Protein AF-A0A3D1RPG3-F1 (afdb_monomer_lite)

Secondary structure (DSSP, 8-state):
-GGGS---GGG--HHHHHHHHTT---HHHHHSS---HHHHHHHHHHHHHHHHT---------HHHHHHHHHHHHHHTSHHHHHS-------EEEEEEEEEETTEEEEEEEEEETTTTEEEEEEEEES---BSTTHHHHHHHHTTTEE-SHHHHHHHHHHHHHHS--B-TT--HHHHHHHHHHHHH------

Radius of gyration: 22.01 Å; chains: 1; bounding box: 51×42×56 Å

pLDDT: mean 81.43, std 13.9, range [29.78, 96.94]

Structure (mmCIF, N/CA/C/O backbone):
data_AF-A0A3D1RPG3-F1
#
_entry.id   AF-A0A3D1RPG3-F1
#
loop_
_atom_site.group_PDB
_atom_site.id
_atom_site.type_symbol
_atom_site.label_atom_id
_atom_site.label_alt_id
_atom_site.label_comp_id
_atom_site.label_asym_id
_atom_site.label_entity_id
_atom_site.label_seq_id
_atom_site.pdbx_PDB_ins_code
_atom_site.Cartn_x
_atom_site.Cartn_y
_atom_site.Cartn_z
_atom_site.occupancy
_atom_site.B_iso_or_equiv
_atom_site.auth_seq_id
_atom_site.auth_comp_id
_atom_site.auth_asym_id
_atom_site.auth_atom_id
_atom_site.pdbx_PDB_model_num
ATOM 1 N N . MET A 1 1 ? 13.730 -14.376 2.147 1.00 67.94 1 MET A N 1
ATOM 2 C CA . MET A 1 1 ? 13.238 -12.992 2.344 1.00 67.94 1 MET A CA 1
ATOM 3 C C . MET A 1 1 ? 13.381 -12.538 3.796 1.00 67.94 1 MET A C 1
ATOM 5 O O . MET A 1 1 ? 14.257 -11.732 4.054 1.00 67.94 1 MET A O 1
ATOM 9 N N . ILE A 1 2 ? 12.601 -13.075 4.749 1.00 65.88 2 ILE A N 1
ATOM 10 C CA . ILE A 1 2 ? 12.572 -12.603 6.156 1.00 65.88 2 ILE A CA 1
ATOM 11 C C . ILE A 1 2 ? 13.954 -12.637 6.835 1.00 65.88 2 ILE A C 1
ATOM 13 O O . ILE A 1 2 ? 14.325 -11.671 7.485 1.00 65.88 2 ILE A O 1
ATOM 17 N N . ALA A 1 3 ? 14.746 -13.695 6.625 1.00 66.88 3 ALA A N 1
ATOM 18 C CA . ALA A 1 3 ? 16.089 -13.825 7.207 1.00 66.88 3 ALA A CA 1
ATOM 19 C C . ALA A 1 3 ? 17.102 -12.768 6.718 1.00 66.88 3 ALA A C 1
ATOM 21 O O . ALA A 1 3 ? 18.106 -12.524 7.377 1.00 66.88 3 ALA A O 1
ATOM 22 N N . SER A 1 4 ? 16.846 -12.145 5.565 1.00 67.88 4 SER A N 1
ATOM 23 C CA . SER A 1 4 ? 17.711 -11.119 4.971 1.00 67.88 4 SER A CA 1
ATOM 24 C C . SER A 1 4 ? 17.292 -9.700 5.371 1.00 67.88 4 SER A C 1
ATOM 26 O O . SER A 1 4 ? 18.019 -8.747 5.107 1.00 67.88 4 SER A O 1
ATOM 28 N N . LEU A 1 5 ? 16.122 -9.543 5.999 1.00 70.81 5 LEU A N 1
ATOM 29 C CA . LEU A 1 5 ? 15.623 -8.264 6.492 1.00 70.81 5 LEU A CA 1
ATOM 30 C C . LEU A 1 5 ? 16.063 -8.089 7.949 1.00 70.81 5 LEU A C 1
ATOM 32 O O . LEU A 1 5 ? 15.820 -8.960 8.784 1.00 70.81 5 LEU A O 1
ATOM 36 N N . LYS A 1 6 ? 16.670 -6.944 8.281 1.00 60.62 6 LYS A N 1
ATOM 37 C CA . LYS A 1 6 ? 16.967 -6.562 9.672 1.00 60.62 6 LYS A CA 1
ATOM 38 C C . LYS A 1 6 ? 15.668 -6.214 10.403 1.00 60.62 6 LYS A C 1
ATOM 40 O O . LYS A 1 6 ? 15.340 -5.047 10.594 1.00 60.62 6 LYS A O 1
ATOM 45 N N . LEU A 1 7 ? 14.902 -7.229 10.783 1.00 61.44 7 LEU A N 1
ATOM 46 C CA . LEU A 1 7 ? 13.722 -7.051 11.617 1.00 61.44 7 LEU A CA 1
ATOM 47 C C . LEU A 1 7 ? 14.162 -6.928 13.084 1.00 61.44 7 LEU A C 1
ATOM 49 O O . LEU A 1 7 ? 14.988 -7.724 13.537 1.00 61.44 7 LEU A O 1
ATOM 53 N N . PRO A 1 8 ? 13.652 -5.947 13.847 1.00 55.53 8 PRO A N 1
ATOM 54 C CA . PRO A 1 8 ? 14.003 -5.789 15.252 1.00 55.53 8 PRO A CA 1
ATOM 55 C C . PRO A 1 8 ? 13.510 -6.997 16.062 1.00 55.53 8 PRO A C 1
ATOM 57 O O . PRO A 1 8 ? 12.335 -7.118 16.399 1.00 55.53 8 PRO A O 1
ATOM 60 N N . ILE A 1 9 ? 14.451 -7.884 16.391 1.00 55.28 9 ILE A N 1
ATOM 61 C CA . ILE A 1 9 ? 14.225 -9.190 17.031 1.00 55.28 9 ILE A CA 1
ATOM 62 C C . ILE A 1 9 ? 13.546 -9.041 18.405 1.00 55.28 9 ILE A C 1
ATOM 64 O O . ILE A 1 9 ? 12.737 -9.876 18.787 1.00 55.28 9 ILE A O 1
ATOM 68 N N . LYS A 1 10 ? 13.771 -7.919 19.108 1.00 53.47 10 LYS A N 1
ATOM 69 C CA . LYS A 1 10 ? 13.163 -7.627 20.421 1.00 53.47 10 LYS A CA 1
ATOM 70 C C . LYS A 1 10 ? 11.631 -7.477 20.417 1.00 53.47 10 LYS A C 1
ATOM 72 O O . LYS A 1 10 ? 11.052 -7.485 21.494 1.00 53.47 10 LYS A O 1
ATOM 77 N N . LYS A 1 11 ? 10.976 -7.319 19.258 1.00 49.09 11 LYS A N 1
ATOM 78 C CA . LYS A 1 11 ? 9.503 -7.218 19.153 1.00 49.09 11 LYS A CA 1
ATOM 79 C C . LYS A 1 11 ? 8.841 -8.421 18.475 1.00 49.09 11 LYS A C 1
ATOM 81 O O . LYS A 1 11 ? 7.623 -8.439 18.352 1.00 49.09 11 LYS A O 1
ATOM 86 N N . LEU A 1 12 ? 9.610 -9.416 18.038 1.00 53.69 12 LEU A N 1
ATOM 87 C CA . LEU A 1 12 ? 9.083 -10.565 17.306 1.00 53.69 12 LEU A CA 1
ATOM 88 C C . LEU A 1 12 ? 8.664 -11.676 18.274 1.00 53.69 12 LEU A C 1
ATOM 90 O O . LEU A 1 12 ? 9.419 -12.606 18.528 1.00 53.69 12 LEU A O 1
ATOM 94 N N . GLU A 1 13 ? 7.443 -11.590 18.799 1.00 60.09 13 GLU A N 1
ATOM 95 C CA . GLU A 1 13 ? 6.775 -12.778 19.342 1.00 60.09 13 GLU A CA 1
ATOM 96 C C . GLU A 1 13 ? 6.300 -13.687 18.194 1.00 60.09 13 GLU A C 1
ATOM 98 O O . GLU A 1 13 ? 5.900 -13.199 17.133 1.00 60.09 13 GLU A O 1
ATOM 103 N N . ASP A 1 14 ? 6.268 -15.007 18.402 1.00 56.81 14 ASP A N 1
ATOM 104 C CA . ASP A 1 14 ? 5.856 -16.008 17.397 1.00 56.81 14 ASP A CA 1
ATOM 105 C C . ASP A 1 14 ? 4.497 -15.706 16.739 1.00 56.81 14 ASP A C 1
ATOM 107 O O . ASP A 1 14 ? 4.261 -16.024 15.567 1.00 56.81 14 ASP A O 1
ATOM 111 N N . LYS A 1 15 ? 3.599 -15.035 17.471 1.00 57.59 15 LYS A N 1
ATOM 112 C CA . LYS A 1 15 ? 2.302 -14.572 16.959 1.00 57.59 15 LYS A CA 1
ATOM 113 C C . LYS A 1 15 ? 2.448 -13.520 15.853 1.00 57.59 15 LYS A C 1
ATOM 115 O O . LYS A 1 15 ? 1.690 -13.553 14.886 1.00 57.59 15 LYS A O 1
ATOM 120 N N . GLN A 1 16 ? 3.432 -12.625 15.945 1.00 57.19 16 GLN A N 1
ATOM 121 C CA . GLN A 1 16 ? 3.674 -11.586 14.939 1.00 57.19 16 GLN A CA 1
ATOM 122 C C . GLN A 1 16 ? 4.291 -12.152 13.655 1.00 57.19 16 GLN A C 1
ATOM 124 O O . GLN A 1 16 ? 3.919 -11.724 12.564 1.00 57.19 16 GLN A O 1
ATOM 129 N N . ILE A 1 17 ? 5.161 -13.164 13.757 1.00 61.66 17 ILE A N 1
ATOM 130 C CA . ILE A 1 17 ? 5.717 -13.860 12.582 1.00 61.66 17 ILE A CA 1
ATOM 131 C C . ILE A 1 17 ? 4.613 -14.609 11.832 1.00 61.66 17 ILE A C 1
ATOM 133 O O . ILE A 1 17 ? 4.534 -14.517 10.605 1.00 61.66 17 ILE A O 1
ATOM 137 N N . LYS A 1 18 ? 3.727 -15.308 12.556 1.00 61.41 18 LYS A N 1
ATOM 138 C CA . LYS A 1 18 ? 2.540 -15.939 11.956 1.00 61.41 18 LYS A CA 1
ATOM 139 C C . LYS A 1 18 ? 1.631 -14.898 11.297 1.00 61.41 18 LYS A C 1
ATOM 141 O O . LYS A 1 18 ? 1.236 -15.076 10.153 1.00 61.41 18 LYS A O 1
ATOM 146 N N . SER A 1 19 ? 1.386 -13.768 11.965 1.00 59.91 19 SER A N 1
ATOM 147 C CA . SER A 1 19 ? 0.606 -12.656 11.409 1.00 59.91 19 SER A CA 1
ATOM 148 C C . SER A 1 19 ? 1.227 -12.060 10.133 1.00 59.91 19 SER A C 1
ATOM 150 O O . SER A 1 19 ? 0.497 -11.694 9.217 1.00 59.91 19 SER A O 1
ATOM 152 N N . PHE A 1 20 ? 2.557 -11.967 10.033 1.00 64.75 20 PHE A N 1
ATOM 153 C CA . PHE A 1 20 ? 3.236 -11.501 8.817 1.00 64.75 20 PHE A CA 1
ATOM 154 C C . PHE A 1 20 ? 3.112 -12.503 7.663 1.00 64.75 20 PHE A C 1
ATOM 156 O O . PHE A 1 20 ? 2.767 -12.108 6.552 1.00 64.75 20 PHE A O 1
ATOM 163 N N . LYS A 1 21 ? 3.337 -13.798 7.927 1.00 67.88 21 LYS A N 1
ATOM 164 C CA . LYS A 1 21 ? 3.183 -14.857 6.915 1.00 67.88 21 LYS A CA 1
ATOM 165 C C . LYS A 1 21 ? 1.755 -14.949 6.378 1.00 67.88 21 LYS A C 1
ATOM 167 O O . LYS A 1 21 ? 1.585 -15.188 5.198 1.00 67.88 21 LYS A O 1
ATOM 172 N N . ASN A 1 22 ? 0.744 -14.659 7.195 1.00 69.31 22 ASN A N 1
ATOM 173 C CA . ASN A 1 22 ? -0.649 -14.650 6.742 1.00 69.31 22 ASN A CA 1
ATOM 174 C C . ASN A 1 22 ? -0.986 -13.505 5.759 1.00 69.31 22 ASN A C 1
ATOM 176 O O . ASN A 1 22 ? -2.080 -13.496 5.207 1.00 69.31 22 ASN A O 1
ATOM 180 N N . ARG A 1 23 ? -0.098 -12.515 5.563 1.00 70.56 23 ARG A N 1
ATOM 181 C CA . ARG A 1 23 ? -0.335 -11.341 4.695 1.00 70.56 23 ARG A CA 1
ATOM 182 C C . ARG A 1 23 ? 0.375 -11.406 3.347 1.00 70.56 23 ARG A C 1
ATOM 184 O O . ARG A 1 23 ? 0.192 -10.513 2.524 1.00 70.56 23 ARG A O 1
ATOM 191 N N . VAL A 1 24 ? 1.213 -12.413 3.139 1.00 79.25 24 VAL A N 1
ATOM 192 C CA . VAL A 1 24 ? 1.935 -12.617 1.887 1.00 79.25 24 VAL A CA 1
ATOM 193 C C . VAL A 1 24 ? 1.663 -14.042 1.458 1.00 79.25 24 VAL A C 1
ATOM 195 O O . VAL A 1 24 ? 1.863 -14.961 2.242 1.00 79.25 24 VAL A O 1
ATOM 198 N N . ILE A 1 25 ? 1.214 -14.204 0.224 1.00 84.62 25 ILE A N 1
ATOM 199 C CA . ILE A 1 25 ? 1.065 -15.504 -0.417 1.00 84.62 25 ILE A CA 1
ATOM 200 C C . ILE A 1 25 ? 2.007 -15.543 -1.611 1.00 84.62 25 ILE A C 1
ATOM 202 O O . ILE A 1 25 ? 2.272 -14.500 -2.221 1.00 84.62 25 ILE A O 1
ATOM 206 N N . ASP A 1 26 ? 2.542 -16.714 -1.928 1.00 87.19 26 ASP A N 1
ATOM 207 C CA . ASP A 1 26 ? 3.370 -16.877 -3.115 1.00 87.19 26 ASP A CA 1
ATOM 208 C C . ASP A 1 26 ? 2.605 -17.536 -4.275 1.00 87.19 26 ASP A C 1
ATOM 210 O O . ASP A 1 26 ? 1.586 -18.206 -4.105 1.00 87.19 26 ASP A O 1
ATOM 214 N N . LEU A 1 27 ? 3.087 -17.306 -5.500 1.00 89.81 27 LEU A N 1
ATOM 215 C CA . LEU A 1 27 ? 2.482 -17.862 -6.715 1.00 89.81 27 LEU A CA 1
ATOM 216 C C . LEU A 1 27 ? 2.434 -19.395 -6.693 1.00 89.81 27 LEU A C 1
ATOM 218 O O . LEU A 1 27 ? 1.506 -19.978 -7.245 1.00 89.81 27 LEU A O 1
ATOM 222 N N . LYS A 1 28 ? 3.406 -20.048 -6.046 1.00 90.69 28 LYS A N 1
ATOM 223 C CA . LYS A 1 28 ? 3.483 -21.508 -5.979 1.00 90.69 28 LYS A CA 1
ATOM 224 C C . LYS A 1 28 ? 2.408 -22.083 -5.061 1.00 90.69 28 LYS A C 1
ATOM 226 O O . LYS A 1 28 ? 1.855 -23.130 -5.377 1.00 90.69 28 LYS A O 1
ATOM 231 N N . GLU A 1 29 ? 2.106 -21.415 -3.957 1.00 88.81 29 GLU A N 1
ATOM 232 C CA . GLU A 1 29 ? 1.032 -21.769 -3.031 1.00 88.81 29 GLU A CA 1
ATOM 233 C C . GLU A 1 29 ? -0.341 -21.634 -3.695 1.00 88.81 29 GLU A C 1
ATOM 235 O O . GLU A 1 29 ? -1.179 -22.517 -3.537 1.00 88.81 29 GLU A O 1
ATOM 240 N N . VAL A 1 30 ? -0.560 -20.569 -4.476 1.00 92.19 30 VAL A N 1
ATOM 241 C CA . VAL A 1 30 ? -1.842 -20.334 -5.165 1.00 92.19 30 VAL A CA 1
ATOM 242 C C . VAL A 1 30 ? -2.044 -21.286 -6.343 1.00 92.19 30 VAL A C 1
ATOM 244 O O . VAL A 1 30 ? -3.128 -21.838 -6.510 1.00 92.19 30 VAL A O 1
ATOM 247 N N . LEU A 1 31 ? -1.017 -21.469 -7.177 1.00 92.25 31 LEU A N 1
ATOM 248 C CA . LEU A 1 31 ? -1.119 -22.232 -8.426 1.00 92.25 31 LEU A CA 1
ATOM 249 C C . LEU A 1 31 ? -0.772 -23.719 -8.257 1.00 92.25 31 LEU A C 1
ATOM 251 O O . LEU A 1 31 ? -0.996 -24.512 -9.166 1.00 92.25 31 LEU A O 1
ATOM 255 N N . GLY A 1 32 ? -0.179 -24.110 -7.127 1.00 94.50 32 GLY A N 1
ATOM 256 C CA . GLY A 1 32 ? 0.359 -25.454 -6.888 1.00 94.50 32 GLY A CA 1
ATOM 257 C C . GLY A 1 32 ? 1.711 -25.726 -7.566 1.00 94.50 32 GLY A C 1
ATOM 258 O O . GLY A 1 32 ? 2.362 -26.729 -7.270 1.00 94.50 32 GLY A O 1
ATOM 259 N N . TYR A 1 33 ? 2.173 -24.834 -8.442 1.00 93.44 33 TYR A N 1
ATOM 260 C CA . TYR A 1 33 ? 3.477 -24.888 -9.102 1.00 93.44 33 TYR A CA 1
ATOM 261 C C . TYR A 1 33 ? 4.041 -23.477 -9.284 1.00 93.44 33 TYR A C 1
ATOM 263 O O . TYR A 1 33 ? 3.307 -22.496 -9.224 1.00 93.44 33 TYR A O 1
ATOM 271 N N . LEU A 1 34 ? 5.355 -23.365 -9.493 1.00 92.81 34 LEU A N 1
ATOM 272 C CA . LEU A 1 34 ? 5.999 -22.088 -9.793 1.00 92.81 34 LEU A CA 1
ATOM 273 C C . LEU A 1 34 ? 6.231 -21.993 -11.308 1.00 92.81 34 LEU A C 1
ATOM 275 O O . LEU A 1 34 ? 7.107 -22.709 -11.804 1.00 92.81 34 LEU A O 1
ATOM 279 N N . PRO A 1 35 ? 5.489 -21.143 -12.043 1.00 94.06 35 PRO A N 1
ATOM 280 C CA . PRO A 1 35 ? 5.725 -20.955 -13.466 1.00 94.06 35 PRO A CA 1
ATOM 281 C C . PRO A 1 35 ? 7.118 -20.357 -13.726 1.00 94.06 35 PRO A C 1
ATOM 283 O O . PRO A 1 35 ? 7.663 -19.639 -12.877 1.00 94.06 35 PRO A O 1
ATOM 286 N N . PRO A 1 36 ? 7.716 -20.606 -14.901 1.00 96.25 36 PRO A N 1
ATOM 287 C CA . PRO A 1 36 ? 8.949 -19.945 -15.298 1.00 96.25 36 PRO A CA 1
ATOM 288 C C . PRO A 1 36 ? 8.745 -18.426 -15.404 1.00 96.25 36 PRO A C 1
ATOM 290 O O . PRO A 1 36 ? 7.707 -17.942 -15.848 1.00 96.25 36 PRO A O 1
ATOM 293 N N . MET A 1 37 ? 9.779 -17.652 -15.061 1.00 93.88 37 MET A N 1
ATOM 294 C CA . MET A 1 37 ? 9.713 -16.181 -15.026 1.00 93.88 37 MET A CA 1
ATOM 295 C C . MET A 1 37 ? 9.238 -15.552 -16.346 1.00 93.88 37 MET A C 1
ATOM 297 O O . MET A 1 37 ? 8.573 -14.520 -16.335 1.00 93.88 37 MET A O 1
ATOM 301 N N . GLN A 1 38 ? 9.572 -16.164 -17.483 1.00 93.81 38 GLN A N 1
ATOM 302 C CA . GLN A 1 38 ? 9.140 -15.683 -18.798 1.00 93.81 38 GLN A CA 1
ATOM 303 C C . GLN A 1 38 ? 7.621 -15.781 -18.981 1.00 93.81 38 GLN A C 1
ATOM 305 O O . GLN A 1 38 ? 7.012 -14.860 -19.514 1.00 93.81 38 GLN A O 1
ATOM 310 N N . GLU A 1 39 ? 7.005 -16.856 -18.491 1.00 94.50 39 GLU A N 1
ATOM 311 C CA . GLU A 1 39 ? 5.552 -17.045 -18.532 1.00 94.50 39 GLU A CA 1
ATOM 312 C C . GLU A 1 39 ? 4.849 -16.041 -17.617 1.00 94.50 39 GLU A C 1
ATOM 314 O O . GLU A 1 39 ? 3.890 -15.403 -18.038 1.00 94.50 39 GLU A O 1
ATOM 319 N N . ILE A 1 40 ? 5.396 -15.807 -16.417 1.00 95.19 40 ILE A N 1
ATOM 320 C CA . ILE A 1 40 ? 4.884 -14.788 -15.487 1.00 95.19 40 ILE A CA 1
ATOM 321 C C . ILE A 1 40 ? 4.911 -13.402 -16.145 1.00 95.19 40 ILE A C 1
ATOM 323 O O . ILE A 1 40 ? 3.906 -12.695 -16.142 1.00 95.19 40 ILE A O 1
ATOM 327 N N . LYS A 1 41 ? 6.044 -13.010 -16.744 1.00 93.88 41 LYS A N 1
ATOM 328 C CA . LYS A 1 41 ? 6.183 -11.712 -17.425 1.00 93.88 41 LYS A CA 1
ATOM 329 C C . LYS A 1 41 ? 5.225 -11.570 -18.603 1.00 93.88 41 LYS A C 1
ATOM 331 O O . LYS A 1 41 ? 4.651 -10.499 -18.776 1.00 93.88 41 LYS A O 1
ATOM 336 N N . LYS A 1 42 ? 5.053 -12.635 -19.389 1.00 94.38 42 LYS A N 1
ATOM 337 C CA . LYS A 1 42 ? 4.121 -12.658 -20.517 1.00 94.38 42 LYS A CA 1
ATOM 338 C C . LYS A 1 42 ? 2.680 -12.460 -20.042 1.00 94.38 42 LYS A C 1
ATOM 340 O O . LYS A 1 42 ? 2.026 -11.546 -20.525 1.00 94.38 42 LYS A O 1
ATOM 345 N N . ALA A 1 43 ? 2.237 -13.229 -19.048 1.00 94.56 43 ALA A N 1
ATOM 346 C CA . ALA A 1 43 ? 0.891 -13.109 -18.489 1.00 94.56 43 ALA A CA 1
ATOM 347 C C . ALA A 1 43 ? 0.631 -11.716 -17.887 1.00 94.56 43 ALA A C 1
ATOM 349 O O . ALA A 1 43 ? -0.456 -11.166 -18.035 1.00 94.56 43 ALA A O 1
ATOM 350 N N . MET A 1 44 ? 1.636 -11.111 -17.237 1.00 94.75 44 MET A N 1
ATOM 351 C CA . MET A 1 44 ? 1.532 -9.730 -16.753 1.00 94.75 44 MET A CA 1
ATOM 352 C C . MET A 1 44 ? 1.394 -8.721 -17.898 1.00 94.75 44 MET A C 1
ATOM 354 O O . MET A 1 44 ? 0.565 -7.824 -17.805 1.00 94.75 44 MET A O 1
ATOM 358 N N . ALA A 1 45 ? 2.190 -8.854 -18.962 1.00 94.94 45 ALA A N 1
ATOM 359 C CA . ALA A 1 45 ? 2.106 -7.969 -20.122 1.00 94.94 45 ALA A CA 1
ATOM 360 C C . ALA A 1 45 ? 0.742 -8.078 -20.821 1.00 94.94 45 ALA A C 1
ATOM 362 O O . ALA A 1 45 ? 0.141 -7.051 -21.111 1.00 94.94 45 ALA A O 1
ATOM 363 N N . GLU A 1 46 ? 0.231 -9.296 -21.019 1.00 95.31 46 GLU A N 1
ATOM 364 C CA . GLU A 1 46 ? -1.110 -9.543 -21.572 1.00 95.31 46 GLU A CA 1
ATOM 365 C C . GLU A 1 46 ? -2.192 -8.899 -20.695 1.00 95.31 46 GLU A C 1
ATOM 367 O O . GLU A 1 46 ? -2.985 -8.104 -21.185 1.00 95.31 46 GLU A O 1
ATOM 372 N N . GLY A 1 47 ? -2.150 -9.122 -19.377 1.00 96.25 47 GLY A N 1
ATOM 373 C CA . GLY A 1 47 ? -3.109 -8.504 -18.460 1.00 96.25 47 GLY A CA 1
ATOM 374 C C . GLY A 1 47 ? -3.055 -6.971 -18.452 1.00 96.25 47 GLY A C 1
ATOM 375 O O . GLY A 1 47 ? -4.090 -6.321 -18.324 1.00 96.25 47 GLY A O 1
ATOM 376 N N . PHE A 1 48 ? -1.871 -6.370 -18.602 1.00 96.38 48 PHE A N 1
ATOM 377 C CA . PHE A 1 48 ? -1.751 -4.916 -18.733 1.00 96.38 48 PHE A CA 1
ATOM 378 C C . PHE A 1 48 ? -2.276 -4.406 -20.073 1.00 96.38 48 PHE A C 1
ATOM 380 O O . PHE A 1 48 ? -2.956 -3.385 -20.081 1.00 96.38 48 PHE A O 1
ATOM 387 N N . ALA A 1 49 ? -1.981 -5.098 -21.175 1.00 96.38 49 ALA A N 1
ATOM 388 C CA . ALA A 1 49 ? -2.485 -4.759 -22.502 1.00 96.38 49 ALA A CA 1
ATOM 389 C C . ALA A 1 49 ? -4.020 -4.780 -22.535 1.00 96.38 49 ALA A C 1
ATOM 391 O O . ALA A 1 49 ? -4.633 -3.817 -22.990 1.00 96.38 49 ALA A O 1
ATOM 392 N N . ASP A 1 50 ? -4.627 -5.819 -21.954 1.00 96.44 50 ASP A N 1
ATOM 393 C CA . ASP A 1 50 ? -6.080 -5.986 -21.887 1.00 96.44 50 ASP A CA 1
ATOM 394 C C . ASP A 1 50 ? -6.751 -4.894 -21.043 1.00 96.44 50 ASP A C 1
ATOM 396 O O . ASP A 1 50 ? -7.757 -4.319 -21.449 1.00 96.44 50 ASP A O 1
ATOM 400 N N . VAL A 1 51 ? -6.203 -4.589 -19.859 1.00 96.94 51 VAL A N 1
ATOM 401 C CA . VAL A 1 51 ? -6.803 -3.610 -18.931 1.00 96.94 51 VAL A CA 1
ATOM 402 C C . VAL A 1 51 ? -6.608 -2.170 -19.401 1.00 96.94 51 VAL A C 1
ATOM 404 O O . VAL A 1 51 ? -7.461 -1.323 -19.143 1.00 96.94 51 VAL A O 1
ATOM 407 N N . LEU A 1 52 ? -5.472 -1.869 -20.031 1.00 95.69 52 LEU A N 1
ATOM 408 C CA . LEU A 1 52 ? -5.146 -0.520 -20.497 1.00 95.69 52 LEU A CA 1
ATOM 409 C C . LEU A 1 52 ? -5.584 -0.267 -21.945 1.00 95.69 52 LEU A C 1
ATOM 411 O O . LEU A 1 52 ? -5.482 0.872 -22.391 1.00 95.69 52 LEU A O 1
ATOM 415 N N . GLU A 1 53 ? -6.055 -1.298 -22.654 1.00 96.06 53 GLU A N 1
ATOM 416 C CA . GLU A 1 53 ? -6.441 -1.255 -24.070 1.00 96.06 53 GLU A CA 1
ATOM 417 C C . GLU A 1 53 ? -5.300 -0.753 -24.977 1.00 96.06 53 GLU A C 1
ATOM 419 O O . GLU A 1 53 ? -5.486 0.102 -25.845 1.00 96.06 53 GLU A O 1
ATOM 424 N N . VAL A 1 54 ? -4.087 -1.274 -24.759 1.00 95.81 54 VAL A N 1
ATOM 425 C CA . VAL A 1 54 ? -2.882 -0.893 -25.516 1.00 95.81 54 VAL A CA 1
ATOM 426 C C . VAL A 1 54 ? -2.129 -2.102 -26.050 1.00 95.81 54 VAL A C 1
ATOM 428 O O . VAL A 1 54 ? -2.028 -3.132 -25.389 1.00 95.81 54 VAL A O 1
ATOM 431 N N . ASP A 1 55 ? -1.491 -1.932 -27.207 1.00 93.12 55 ASP A N 1
ATOM 432 C CA . ASP A 1 55 ? -0.556 -2.916 -27.744 1.00 93.12 55 ASP A CA 1
ATOM 433 C C . ASP A 1 55 ? 0.839 -2.719 -27.138 1.00 93.12 55 ASP A C 1
ATOM 435 O O . ASP A 1 55 ? 1.509 -1.706 -27.363 1.00 93.12 55 ASP A O 1
ATOM 439 N N . LEU A 1 56 ? 1.307 -3.708 -26.375 1.00 92.50 56 LEU A N 1
ATOM 440 C CA . LEU A 1 56 ? 2.662 -3.712 -25.826 1.00 92.50 56 LEU A CA 1
ATOM 441 C C . LEU A 1 56 ? 3.630 -4.394 -26.795 1.00 92.50 56 LEU A C 1
ATOM 443 O O . LEU A 1 56 ? 3.545 -5.595 -27.048 1.00 92.50 56 LEU A O 1
ATOM 447 N N . VAL A 1 57 ? 4.606 -3.633 -27.289 1.00 91.31 57 VAL A N 1
ATOM 448 C CA . VAL A 1 57 ? 5.680 -4.150 -28.146 1.00 91.31 57 VAL A CA 1
ATOM 449 C C . VAL A 1 57 ? 6.972 -4.252 -27.332 1.00 91.31 57 VAL A C 1
ATOM 451 O O . VAL A 1 57 ? 7.402 -3.250 -26.756 1.00 91.31 57 VAL A O 1
ATOM 454 N N . PRO A 1 58 ? 7.626 -5.428 -27.272 1.00 88.44 58 PRO A N 1
ATOM 455 C CA . PRO A 1 58 ? 8.922 -5.559 -26.618 1.00 88.44 58 PRO A CA 1
ATOM 456 C C . PRO A 1 58 ? 9.968 -4.634 -27.255 1.00 88.44 58 PRO A C 1
ATOM 458 O O . PRO A 1 58 ? 10.319 -4.791 -28.424 1.00 88.44 58 PRO A O 1
ATOM 461 N N . GLY A 1 59 ? 10.482 -3.690 -26.468 1.00 91.00 59 GLY A N 1
ATOM 462 C CA . GLY A 1 59 ? 11.581 -2.802 -26.840 1.00 91.00 59 GLY A CA 1
ATOM 463 C C . GLY A 1 59 ? 12.827 -3.089 -26.006 1.00 91.00 59 GLY A C 1
ATOM 464 O O . GLY A 1 59 ? 12.735 -3.300 -24.797 1.00 91.00 59 GLY A O 1
ATOM 465 N N . GLY A 1 60 ? 13.991 -3.120 -26.657 1.00 92.25 60 GLY A N 1
ATOM 466 C CA . GLY A 1 60 ? 15.276 -3.013 -25.963 1.00 92.25 60 GLY A CA 1
ATOM 467 C C . GLY A 1 60 ? 15.588 -1.559 -25.604 1.00 92.25 60 GLY A C 1
ATOM 468 O O . GLY A 1 60 ? 14.849 -0.654 -25.987 1.00 92.25 60 GLY A O 1
ATOM 469 N N . LEU A 1 61 ? 16.705 -1.336 -24.912 1.00 93.75 61 LEU A N 1
ATOM 470 C CA . LEU A 1 61 ? 17.201 0.018 -24.668 1.00 93.75 61 LEU A CA 1
ATOM 471 C C . LEU A 1 61 ? 17.643 0.660 -25.989 1.00 93.75 61 LEU A C 1
ATOM 473 O O . LEU A 1 61 ? 18.340 0.045 -26.800 1.00 93.75 61 LEU A O 1
ATOM 477 N N . THR A 1 62 ? 17.247 1.909 -26.196 1.00 95.62 62 THR A N 1
ATOM 478 C CA . THR A 1 62 ? 17.760 2.763 -27.268 1.00 95.62 62 THR A CA 1
ATOM 479 C C . THR A 1 62 ? 19.218 3.140 -27.003 1.00 95.62 62 THR A C 1
ATOM 481 O O . THR A 1 62 ? 19.705 3.057 -25.878 1.00 95.62 62 THR A O 1
ATOM 484 N N . ALA A 1 63 ? 19.932 3.616 -28.028 1.00 96.00 63 ALA A N 1
ATOM 485 C CA . ALA A 1 63 ? 21.321 4.055 -27.864 1.00 96.00 63 ALA A CA 1
ATOM 486 C C . ALA A 1 63 ? 21.477 5.177 -26.817 1.00 96.00 63 ALA A C 1
ATOM 488 O O . ALA A 1 63 ? 22.471 5.209 -26.098 1.00 96.00 63 ALA A O 1
ATOM 489 N N . ALA A 1 64 ? 20.487 6.071 -26.705 1.00 95.12 64 ALA A N 1
ATOM 490 C CA . ALA A 1 64 ? 20.494 7.144 -25.713 1.00 95.12 64 ALA A CA 1
ATOM 491 C C . ALA A 1 64 ? 20.286 6.605 -24.287 1.00 95.12 64 ALA A C 1
ATOM 493 O O . ALA A 1 64 ? 21.007 6.991 -23.373 1.00 95.12 64 ALA A O 1
ATOM 494 N N . GLU A 1 65 ? 19.341 5.679 -24.102 1.00 93.44 65 GLU A N 1
ATOM 495 C CA . GLU A 1 65 ? 19.092 5.032 -22.806 1.00 93.44 65 GLU A CA 1
ATOM 496 C C . GLU A 1 65 ? 20.263 4.151 -22.376 1.00 93.44 65 GLU A C 1
ATOM 498 O O . GLU A 1 65 ? 20.602 4.113 -21.198 1.00 93.44 65 GLU A O 1
ATOM 503 N N . GLN A 1 66 ? 20.904 3.470 -23.327 1.00 96.31 66 GLN A N 1
ATOM 504 C CA . GLN A 1 66 ? 22.099 2.676 -23.076 1.00 96.31 66 GLN A CA 1
ATOM 505 C C . GLN A 1 66 ? 23.262 3.564 -22.610 1.00 96.31 66 GLN A C 1
ATOM 507 O O . GLN A 1 66 ? 23.904 3.238 -21.617 1.00 96.31 66 GLN A O 1
ATOM 512 N N . ALA A 1 67 ? 23.490 4.707 -23.267 1.00 94.75 67 ALA A N 1
ATOM 513 C CA . ALA A 1 67 ? 24.515 5.666 -22.853 1.00 94.75 67 ALA A CA 1
ATOM 514 C C . ALA A 1 67 ? 24.230 6.251 -21.458 1.00 94.75 67 ALA A C 1
ATOM 516 O O . ALA A 1 67 ? 25.128 6.320 -20.624 1.00 94.75 67 ALA A O 1
ATOM 517 N N . MET A 1 68 ? 22.970 6.600 -21.174 1.00 93.62 68 MET A N 1
ATOM 518 C CA . MET A 1 68 ? 22.552 7.077 -19.852 1.00 93.62 68 MET A CA 1
ATOM 519 C C . MET A 1 68 ? 22.723 5.995 -18.777 1.00 93.62 68 MET A C 1
ATOM 521 O O . MET A 1 68 ? 23.182 6.279 -17.675 1.00 93.62 68 MET A O 1
ATOM 525 N N . LEU A 1 69 ? 22.385 4.739 -19.088 1.00 94.69 69 LEU A N 1
ATOM 526 C CA . LEU A 1 69 ? 22.623 3.622 -18.181 1.00 94.69 69 LEU A CA 1
ATOM 527 C C . LEU A 1 69 ? 24.118 3.472 -17.893 1.00 94.69 69 LEU A C 1
ATOM 529 O O . LEU A 1 69 ? 24.483 3.295 -16.740 1.00 94.69 69 LEU A O 1
ATOM 533 N N . GLU A 1 70 ? 24.978 3.54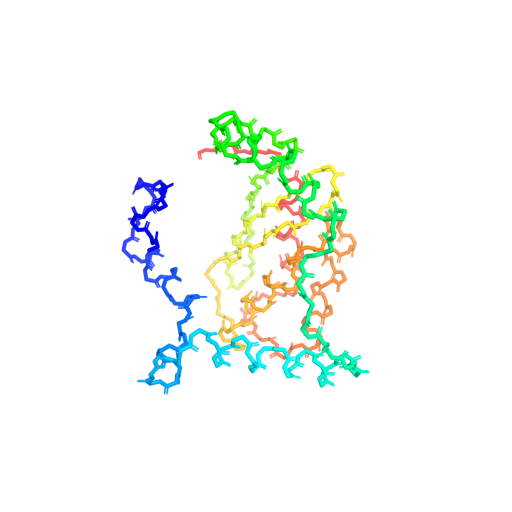6 -18.906 1.00 95.81 70 GLU A N 1
ATOM 534 C CA . GLU A 1 70 ? 26.433 3.434 -18.741 1.00 95.81 70 GLU A CA 1
ATOM 535 C C . GLU A 1 70 ? 27.024 4.570 -17.893 1.00 95.81 70 GLU A C 1
ATOM 537 O O . GLU A 1 70 ? 27.927 4.318 -17.094 1.00 95.81 70 GLU A O 1
ATOM 542 N N . GLU A 1 71 ? 26.489 5.785 -18.016 1.00 94.88 71 GLU A N 1
ATOM 543 C CA . GLU A 1 71 ? 26.876 6.944 -17.204 1.00 94.88 71 GLU A CA 1
ATOM 544 C C . GLU A 1 71 ? 26.457 6.794 -15.729 1.00 94.88 71 GLU A C 1
ATOM 546 O O . GLU A 1 71 ? 27.257 7.036 -14.825 1.00 94.88 71 GLU A O 1
ATOM 551 N N . GLU A 1 72 ? 25.225 6.346 -15.475 1.00 92.81 72 GLU A N 1
ATOM 552 C CA . GLU A 1 72 ? 24.617 6.301 -14.134 1.00 92.81 72 GLU A CA 1
ATOM 553 C C . GLU A 1 72 ? 24.919 5.001 -13.361 1.00 92.81 72 GLU A C 1
ATOM 555 O O . GLU A 1 72 ? 24.909 4.963 -12.125 1.00 92.81 72 GLU A O 1
ATOM 560 N N . LEU A 1 73 ? 25.203 3.899 -14.064 1.00 94.62 73 LEU A N 1
ATOM 561 C CA . LEU A 1 73 ? 25.413 2.580 -13.459 1.00 94.62 73 LEU A CA 1
ATOM 562 C C . LEU A 1 73 ? 26.525 2.557 -12.392 1.00 94.62 73 LEU A C 1
ATOM 564 O O . LEU A 1 73 ? 26.290 1.947 -11.343 1.00 94.62 73 LEU A O 1
ATOM 568 N N . PRO A 1 74 ? 27.694 3.210 -12.576 1.00 95.19 74 PRO A N 1
ATOM 569 C CA . PRO A 1 74 ? 28.733 3.263 -11.548 1.00 95.19 74 PRO A CA 1
ATOM 570 C C . PRO A 1 74 ? 28.242 3.892 -10.242 1.00 95.19 74 PRO A C 1
ATOM 572 O O . PRO A 1 74 ? 28.577 3.403 -9.163 1.00 95.19 74 PRO A O 1
ATOM 575 N N . GLN A 1 75 ? 27.406 4.932 -10.328 1.00 88.00 75 GLN A N 1
ATOM 576 C CA . GLN A 1 75 ? 26.786 5.542 -9.157 1.00 88.00 75 GLN A CA 1
ATOM 577 C C . GLN A 1 75 ? 25.794 4.578 -8.506 1.00 88.00 75 GLN A C 1
ATOM 579 O O . GLN A 1 75 ? 25.861 4.372 -7.300 1.00 88.00 75 GLN A O 1
ATOM 584 N N . PHE A 1 76 ? 24.906 3.935 -9.272 1.00 89.00 76 PHE A N 1
ATOM 585 C CA . PHE A 1 76 ? 23.931 2.989 -8.710 1.00 89.00 76 PHE A CA 1
ATOM 586 C C . PHE A 1 76 ? 24.570 1.757 -8.055 1.00 89.00 76 PHE A C 1
ATOM 588 O O . PHE A 1 76 ? 23.959 1.126 -7.190 1.00 89.00 76 PHE A O 1
ATOM 595 N N . GLN A 1 77 ? 25.797 1.422 -8.451 1.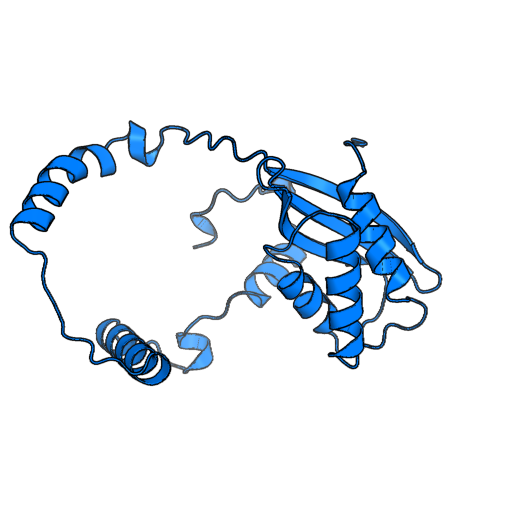00 92.81 77 GLN A N 1
ATOM 596 C CA . GLN A 1 77 ? 26.604 0.359 -7.856 1.00 92.81 77 GLN A CA 1
ATOM 597 C C . GLN A 1 77 ? 27.516 0.846 -6.720 1.00 92.81 77 GLN A C 1
ATOM 599 O O . GLN A 1 77 ? 28.159 0.020 -6.067 1.00 92.81 77 GLN A O 1
ATOM 604 N N . SER A 1 78 ? 27.588 2.156 -6.463 1.00 91.81 78 SER A N 1
ATOM 605 C CA . SER A 1 78 ? 28.512 2.702 -5.474 1.00 91.81 78 SER A CA 1
ATOM 606 C C . SER A 1 78 ? 28.057 2.391 -4.038 1.00 91.81 78 SER A C 1
ATOM 608 O O . SER A 1 78 ? 26.853 2.348 -3.750 1.00 91.81 78 SER A O 1
ATOM 610 N N . PRO A 1 79 ? 28.991 2.193 -3.088 1.00 88.19 79 PRO A N 1
ATOM 611 C CA . PRO A 1 79 ? 28.655 2.028 -1.675 1.00 88.19 79 PRO A CA 1
ATOM 612 C C . PRO A 1 79 ? 27.861 3.210 -1.111 1.00 88.19 79 PRO A C 1
ATOM 614 O O . PRO A 1 79 ? 26.993 3.017 -0.265 1.00 88.19 79 PRO A O 1
ATOM 617 N N . GLU A 1 80 ? 28.123 4.424 -1.593 1.00 85.81 80 GLU A N 1
ATOM 618 C CA . GLU A 1 80 ? 27.398 5.637 -1.214 1.00 85.81 80 GLU A CA 1
ATOM 619 C C . GLU A 1 80 ? 25.943 5.590 -1.684 1.00 85.81 80 GLU A C 1
ATOM 621 O O . GLU A 1 80 ? 25.062 6.051 -0.972 1.00 85.81 80 GLU A O 1
ATOM 626 N N . TRP A 1 81 ? 25.641 5.003 -2.840 1.00 83.06 81 TRP A N 1
ATOM 627 C CA . TRP A 1 81 ? 24.255 4.836 -3.274 1.00 83.06 81 TRP A CA 1
ATOM 628 C C . TRP A 1 81 ? 23.549 3.669 -2.576 1.00 83.06 81 TRP A C 1
ATOM 630 O O . TRP A 1 81 ? 22.385 3.788 -2.188 1.00 83.06 81 TRP A O 1
ATOM 640 N N . ILE A 1 82 ? 24.247 2.541 -2.410 1.00 86.25 82 ILE A N 1
ATOM 641 C CA . ILE A 1 82 ? 23.698 1.306 -1.828 1.00 86.25 82 ILE A CA 1
ATOM 642 C C . ILE A 1 82 ? 23.493 1.442 -0.312 1.00 86.25 82 ILE A C 1
ATOM 644 O O . ILE A 1 82 ? 22.470 1.003 0.218 1.00 86.25 82 ILE A O 1
ATOM 648 N N . TYR A 1 83 ? 24.468 2.024 0.389 1.00 81.56 83 TYR A N 1
ATOM 649 C CA . TYR A 1 83 ? 24.500 2.130 1.851 1.00 81.56 83 TYR A CA 1
ATOM 650 C C . TYR A 1 83 ? 24.422 3.556 2.366 1.00 81.56 83 TYR A C 1
ATOM 652 O O . TYR A 1 83 ? 24.176 3.736 3.563 1.00 81.56 83 TYR A O 1
ATOM 660 N N . GLY A 1 84 ? 24.658 4.561 1.517 1.00 68.69 84 GLY A N 1
ATOM 661 C CA . GLY A 1 84 ? 24.486 5.939 1.937 1.00 68.69 84 GLY A CA 1
ATOM 662 C C . GLY A 1 84 ? 23.073 6.096 2.445 1.00 68.69 84 GLY A C 1
ATOM 663 O O . GLY A 1 84 ? 22.100 5.651 1.828 1.00 68.69 84 GLY A O 1
ATOM 664 N N . LEU A 1 85 ? 22.980 6.675 3.636 1.00 57.81 85 LEU A N 1
ATOM 665 C CA . LEU A 1 85 ? 21.714 7.033 4.222 1.00 57.81 85 LEU A CA 1
ATOM 666 C C . LEU A 1 85 ? 21.081 8.012 3.237 1.00 57.81 85 LEU A C 1
ATOM 668 O O . LEU A 1 85 ? 21.338 9.213 3.271 1.00 57.81 85 LEU A O 1
ATOM 672 N N . ARG A 1 86 ? 20.203 7.504 2.366 1.00 51.25 86 ARG A N 1
ATOM 673 C CA . ARG A 1 86 ? 19.013 8.261 2.035 1.00 51.25 86 ARG A CA 1
ATOM 674 C C . ARG A 1 86 ? 18.413 8.506 3.404 1.00 51.25 86 ARG A C 1
ATOM 676 O O . ARG A 1 86 ? 17.805 7.615 3.986 1.00 51.25 86 ARG A O 1
ATOM 683 N N . THR A 1 87 ? 18.692 9.667 3.962 1.00 49.16 87 THR A N 1
ATOM 684 C CA . THR A 1 87 ? 17.802 10.313 4.896 1.00 49.16 87 THR A CA 1
ATOM 685 C C . THR A 1 87 ? 16.787 10.925 3.954 1.00 49.16 87 THR A C 1
ATOM 687 O O . THR A 1 87 ? 16.963 12.073 3.544 1.00 49.16 87 THR A O 1
ATOM 690 N N . PRO A 1 88 ? 15.760 10.188 3.474 1.00 47.78 88 PRO A N 1
ATOM 691 C CA . PRO A 1 88 ? 14.625 10.940 3.032 1.00 47.78 88 PRO A CA 1
ATOM 692 C C . PRO A 1 88 ? 14.269 11.798 4.243 1.00 47.78 88 PRO A C 1
ATOM 694 O O . PRO A 1 88 ? 14.220 11.305 5.374 1.00 47.78 88 PRO A O 1
ATOM 697 N N . GLN A 1 89 ? 14.013 13.074 4.017 1.00 48.47 89 GLN A N 1
ATOM 698 C CA . GLN A 1 89 ? 13.198 13.857 4.927 1.00 48.47 89 GLN A CA 1
ATOM 699 C C . GLN A 1 89 ? 11.770 13.280 4.869 1.00 48.47 89 GLN A C 1
ATOM 701 O O . GLN A 1 89 ? 10.812 13.927 4.480 1.00 48.47 89 GLN A O 1
ATOM 706 N N . GLN A 1 90 ? 11.639 11.976 5.104 1.00 49.66 90 GLN A N 1
ATOM 707 C CA . GLN A 1 90 ? 10.399 11.318 5.386 1.00 49.66 90 GLN A CA 1
ATOM 708 C C . GLN A 1 90 ? 10.248 11.522 6.872 1.00 49.66 90 GLN A C 1
ATOM 710 O O . GLN A 1 90 ? 10.781 10.760 7.679 1.00 49.66 90 GLN A O 1
ATOM 715 N N . ASP A 1 91 ? 9.543 12.592 7.189 1.00 56.09 91 ASP A N 1
ATOM 716 C CA . ASP A 1 91 ? 8.949 12.823 8.487 1.00 56.09 91 ASP A CA 1
ATOM 717 C C . ASP A 1 91 ? 7.885 11.735 8.718 1.00 56.09 91 ASP A C 1
ATOM 719 O O . ASP A 1 91 ? 6.685 11.940 8.547 1.00 56.09 91 ASP A O 1
ATOM 723 N N . ASN A 1 92 ? 8.376 10.505 8.910 1.00 63.88 92 ASN A N 1
ATOM 724 C CA . ASN A 1 92 ? 7.625 9.273 9.101 1.00 63.88 92 ASN A CA 1
ATOM 725 C C . ASN A 1 92 ? 7.365 9.125 10.590 1.00 63.88 92 ASN A C 1
ATOM 727 O O . ASN A 1 92 ? 7.934 8.252 11.256 1.00 63.88 92 ASN A O 1
ATOM 731 N N . GLU A 1 93 ? 6.521 9.996 11.117 1.00 76.88 93 GLU A N 1
ATOM 732 C CA . GLU A 1 93 ? 6.140 9.910 12.511 1.00 76.88 93 GLU A CA 1
ATOM 733 C C . GLU A 1 93 ? 5.174 8.736 12.706 1.00 76.88 93 GLU A C 1
ATOM 735 O O . GLU A 1 93 ? 4.188 8.574 11.977 1.00 76.88 93 GLU A O 1
ATOM 740 N N . LEU A 1 94 ? 5.488 7.878 13.679 1.00 81.44 94 LEU A N 1
ATOM 741 C CA . LEU A 1 94 ? 4.587 6.827 14.129 1.00 81.44 94 LEU A CA 1
ATOM 742 C C . LEU A 1 94 ? 3.791 7.362 15.311 1.00 81.44 94 LEU A C 1
ATOM 744 O O . LEU A 1 94 ? 4.318 7.422 16.419 1.00 81.44 94 LEU A O 1
ATOM 748 N N . LYS A 1 95 ? 2.516 7.661 15.088 1.00 83.94 95 LYS A N 1
ATOM 749 C CA . LYS A 1 95 ? 1.607 8.078 16.150 1.00 83.94 95 LYS A CA 1
ATOM 750 C C . LYS A 1 95 ? 0.709 6.936 16.589 1.00 83.94 95 LYS A C 1
ATOM 752 O O . LYS A 1 95 ? 0.356 6.067 15.786 1.00 83.94 95 LYS A O 1
ATOM 757 N N . ARG A 1 96 ? 0.363 6.908 17.873 1.00 83.88 96 ARG A N 1
ATOM 758 C CA . ARG A 1 96 ? -0.517 5.894 18.455 1.00 83.88 96 ARG A CA 1
ATOM 759 C C . ARG A 1 96 ? -1.549 6.570 19.333 1.00 83.88 96 ARG A C 1
ATOM 761 O O . ARG A 1 96 ? -1.175 7.466 20.071 1.00 83.88 96 ARG A O 1
ATOM 768 N N . ALA A 1 97 ? -2.777 6.075 19.281 1.00 86.12 97 ALA A N 1
ATOM 769 C CA . ALA A 1 97 ? -3.823 6.450 20.217 1.00 86.12 97 ALA A CA 1
ATOM 770 C C . ALA A 1 97 ? -4.611 5.221 20.656 1.00 86.12 97 ALA A C 1
ATOM 772 O O . ALA A 1 97 ? -4.733 4.230 19.925 1.00 86.12 97 ALA A O 1
ATOM 773 N N . GLU A 1 98 ? -5.175 5.311 21.854 1.00 84.94 98 GLU A N 1
ATOM 774 C CA . GLU A 1 98 ? -6.121 4.338 22.380 1.00 84.94 98 GLU A CA 1
ATOM 775 C C . GLU A 1 98 ? -7.451 5.035 22.676 1.00 84.94 98 GLU A C 1
ATOM 777 O O . GLU A 1 98 ? -7.498 6.072 23.333 1.00 84.94 98 GLU A O 1
ATOM 782 N N . TYR A 1 99 ? -8.549 4.456 22.201 1.00 84.31 99 TYR A N 1
ATOM 783 C CA . TYR A 1 99 ? -9.897 4.974 22.381 1.00 84.31 99 TYR A CA 1
ATOM 784 C C . TYR A 1 99 ? -10.790 3.907 23.007 1.00 84.31 99 TYR A C 1
ATOM 786 O O . TYR A 1 99 ? -10.901 2.787 22.504 1.00 84.31 99 TYR A O 1
ATOM 794 N N . LYS A 1 100 ? -11.434 4.244 24.127 1.00 80.50 100 LYS A N 1
ATOM 795 C CA . LYS A 1 100 ? -12.402 3.365 24.792 1.00 80.50 100 LYS A CA 1
ATOM 796 C C . LYS A 1 100 ? -13.793 3.633 24.227 1.00 80.50 100 LYS A C 1
ATOM 798 O O . LYS A 1 100 ? -14.386 4.660 24.536 1.00 80.50 100 LYS A O 1
ATOM 803 N N . SER A 1 101 ? -14.303 2.693 23.439 1.00 79.88 101 SER A N 1
ATOM 804 C CA . SER A 1 101 ? -15.691 2.694 22.968 1.00 79.88 101 SER A CA 1
ATOM 805 C C . SER A 1 101 ? -16.588 1.866 23.896 1.00 79.88 101 SER A C 1
ATOM 807 O O . SER A 1 101 ? -16.105 1.082 24.717 1.00 79.88 101 SER A O 1
ATOM 809 N N . THR A 1 102 ? -17.908 1.984 23.736 1.00 72.75 102 THR A N 1
ATOM 810 C CA . THR A 1 102 ? -18.885 1.167 24.478 1.00 72.75 102 THR A CA 1
ATOM 811 C C . THR A 1 102 ? -18.782 -0.335 24.200 1.00 72.75 102 THR A C 1
ATOM 813 O O . THR A 1 102 ? -19.246 -1.133 25.009 1.00 72.75 102 THR A O 1
ATOM 816 N N . GLY A 1 103 ? -18.186 -0.724 23.071 1.00 67.38 103 GLY A N 1
ATOM 817 C CA . GLY A 1 103 ? -18.073 -2.107 22.607 1.00 67.38 103 GLY A CA 1
ATOM 818 C C . GLY A 1 103 ? -16.667 -2.688 22.681 1.00 67.38 103 GLY A C 1
ATOM 819 O O . GLY A 1 103 ? -16.479 -3.816 22.239 1.00 67.38 103 GLY A O 1
ATOM 820 N N . GLY A 1 104 ? -15.688 -1.939 23.202 1.00 77.81 104 GLY A N 1
ATOM 821 C CA . GLY A 1 104 ? -14.301 -2.395 23.252 1.00 77.81 104 GLY A CA 1
ATOM 822 C C . GLY A 1 104 ? -13.251 -1.287 23.238 1.00 77.81 104 GLY A C 1
ATOM 823 O O . GLY A 1 104 ? -13.545 -0.107 23.028 1.00 77.81 104 GLY A O 1
ATOM 824 N N . LEU A 1 105 ? -11.992 -1.674 23.440 1.00 82.69 105 LEU A N 1
ATOM 825 C CA . LEU A 1 105 ? -10.839 -0.781 23.304 1.00 82.69 105 LEU A CA 1
ATOM 826 C C . LEU A 1 105 ? -10.342 -0.796 21.857 1.00 82.69 105 LEU A C 1
ATOM 828 O O . LEU A 1 105 ? -10.032 -1.865 21.341 1.00 82.69 105 LEU A O 1
ATOM 832 N N . ILE A 1 106 ? -10.209 0.372 21.235 1.00 85.00 106 ILE A N 1
ATOM 833 C CA . ILE A 1 106 ? -9.650 0.552 19.893 1.00 85.00 106 ILE A CA 1
ATOM 834 C C . ILE A 1 106 ? -8.257 1.156 20.040 1.00 85.00 106 ILE A C 1
ATOM 836 O O . ILE A 1 106 ? -8.090 2.216 20.630 1.00 85.00 106 ILE A O 1
ATOM 840 N N . LYS A 1 107 ? -7.246 0.491 19.498 1.00 83.69 107 LYS A N 1
ATOM 841 C CA . LYS A 1 107 ? -5.860 0.950 19.445 1.00 83.69 107 LYS A CA 1
ATOM 842 C C . LYS A 1 107 ? -5.482 1.220 18.000 1.00 83.69 107 LYS A C 1
ATOM 844 O O . LYS A 1 107 ? -5.474 0.308 17.173 1.00 83.69 107 LYS A O 1
ATOM 849 N N . VAL A 1 108 ? -5.124 2.459 17.708 1.00 87.50 108 VAL A N 1
ATOM 850 C CA . VAL A 1 108 ? -4.740 2.902 16.371 1.00 87.50 108 VAL A CA 1
ATOM 851 C C . VAL A 1 108 ? -3.254 3.232 16.374 1.00 87.50 108 VAL A C 1
ATOM 853 O O . VAL A 1 108 ? -2.747 3.872 17.287 1.00 87.50 108 VAL A O 1
ATOM 856 N N . SER A 1 109 ? -2.533 2.781 15.355 1.00 84.81 109 SER A N 1
ATOM 857 C CA . SER A 1 109 ? -1.154 3.169 15.071 1.00 84.81 109 SER A CA 1
ATOM 858 C C . SER A 1 109 ? -1.058 3.655 13.628 1.00 84.81 109 SER A C 1
ATOM 860 O O . SER A 1 109 ? -1.288 2.885 12.697 1.00 84.81 109 SER A O 1
ATOM 862 N N . LEU A 1 110 ? -0.709 4.923 13.433 1.00 87.69 110 LEU A N 1
ATOM 863 C CA . LEU A 1 110 ? -0.610 5.561 12.123 1.00 87.69 110 LEU A CA 1
ATOM 864 C C . LEU A 1 110 ? 0.838 5.911 11.816 1.00 87.69 110 LEU A C 1
ATOM 866 O O . LEU A 1 110 ? 1.545 6.459 12.658 1.00 87.69 110 LEU A O 1
ATOM 870 N N . ARG A 1 111 ? 1.274 5.637 10.586 1.00 86.62 111 ARG A N 1
ATOM 871 C CA . ARG A 1 111 ? 2.469 6.279 10.030 1.00 86.62 111 ARG A CA 1
ATOM 872 C C . ARG A 1 111 ? 2.027 7.437 9.167 1.00 86.62 111 ARG A C 1
ATOM 874 O O . ARG A 1 111 ? 1.332 7.214 8.175 1.00 86.62 111 ARG A O 1
ATOM 881 N N . LEU A 1 112 ? 2.444 8.637 9.531 1.00 85.25 112 LEU A N 1
ATOM 882 C CA . LEU A 1 112 ? 2.098 9.856 8.816 1.00 85.25 112 LEU A CA 1
ATOM 883 C C . LEU A 1 112 ? 3.290 10.343 7.997 1.00 85.25 112 LEU A C 1
ATOM 885 O O . LEU A 1 112 ? 4.437 10.109 8.356 1.00 85.25 112 LEU A O 1
ATOM 889 N N . ASP A 1 113 ? 3.001 10.985 6.874 1.00 83.69 113 ASP A N 1
ATOM 890 C CA . ASP A 1 113 ? 3.914 11.878 6.172 1.00 83.69 113 ASP A CA 1
ATOM 891 C C . ASP A 1 113 ? 3.557 13.305 6.589 1.00 83.69 113 ASP A C 1
ATOM 893 O O . ASP A 1 113 ? 2.553 13.832 6.104 1.00 83.69 113 ASP A O 1
ATOM 897 N N . GLN A 1 114 ? 4.312 13.931 7.498 1.00 74.75 114 GLN A N 1
ATOM 898 C CA . GLN A 1 114 ? 3.959 15.292 7.931 1.00 74.75 114 GLN A CA 1
ATOM 899 C C . GLN A 1 114 ? 4.067 16.308 6.785 1.00 74.75 114 GLN A C 1
ATOM 901 O O . GLN A 1 114 ? 3.251 17.223 6.683 1.00 74.75 114 GLN A O 1
ATOM 906 N N . THR A 1 115 ? 5.036 16.124 5.883 1.00 75.69 115 THR A N 1
ATOM 907 C CA . THR A 1 115 ? 5.263 17.032 4.753 1.00 75.69 115 THR A CA 1
ATOM 908 C C . THR A 1 115 ? 4.094 17.009 3.775 1.00 75.69 115 THR A C 1
ATOM 910 O O . THR A 1 115 ? 3.669 18.055 3.289 1.00 75.69 115 THR A O 1
ATOM 913 N N . ARG A 1 116 ? 3.561 15.819 3.482 1.00 79.75 116 ARG A N 1
ATOM 914 C CA . ARG A 1 116 ? 2.452 15.648 2.530 1.00 79.75 116 ARG A CA 1
ATOM 915 C C . ARG A 1 116 ? 1.075 15.619 3.190 1.00 79.75 116 ARG A C 1
ATOM 917 O O . ARG A 1 116 ? 0.089 15.636 2.464 1.00 79.75 116 ARG A O 1
ATOM 924 N N . LYS A 1 117 ? 1.003 15.571 4.527 1.00 83.25 117 LYS A N 1
ATOM 925 C CA . LYS A 1 117 ? -0.223 15.346 5.314 1.00 83.25 117 LYS A CA 1
ATOM 926 C C . LYS A 1 117 ? -0.981 14.098 4.855 1.00 83.25 117 LYS A C 1
ATOM 928 O O . LYS A 1 117 ? -2.174 14.140 4.568 1.00 83.25 117 LYS A O 1
ATOM 933 N N . VAL A 1 118 ? -0.264 12.981 4.728 1.00 87.88 118 VAL A N 1
ATOM 934 C CA . VAL A 1 118 ? -0.810 11.711 4.218 1.00 87.88 118 VAL A CA 1
ATOM 935 C C . VAL A 1 118 ? -0.588 10.585 5.221 1.00 87.88 118 VAL A C 1
ATOM 937 O O . VAL A 1 118 ? 0.495 10.442 5.782 1.00 87.88 118 VAL A O 1
ATOM 940 N N . ILE A 1 119 ? -1.592 9.732 5.399 1.00 88.62 119 ILE A N 1
ATOM 941 C CA . ILE A 1 119 ? -1.497 8.480 6.151 1.00 88.62 119 ILE A CA 1
ATOM 942 C C . ILE A 1 119 ? -0.794 7.442 5.267 1.00 88.62 119 ILE A C 1
ATOM 944 O O . ILE A 1 119 ? -1.380 6.912 4.332 1.00 88.62 119 ILE A O 1
ATOM 948 N N . LYS A 1 120 ? 0.468 7.104 5.544 1.00 86.19 120 LYS A N 1
ATOM 949 C CA . LYS A 1 120 ? 1.203 6.067 4.787 1.00 86.19 120 LYS A CA 1
ATOM 950 C C . LYS A 1 120 ? 0.731 4.656 5.092 1.00 86.19 120 LYS A C 1
ATOM 952 O O . LYS A 1 120 ? 0.821 3.771 4.243 1.00 86.19 120 LYS A O 1
ATOM 957 N N . SER A 1 121 ? 0.306 4.427 6.328 1.00 86.19 121 SER A N 1
ATOM 958 C CA . SER A 1 121 ? -0.257 3.156 6.768 1.00 86.19 121 SER A CA 1
ATOM 959 C C . SER A 1 121 ? -1.038 3.352 8.056 1.00 86.19 121 SER A C 1
ATOM 961 O O . SER A 1 121 ? -0.527 3.999 8.975 1.00 86.19 121 SER A O 1
ATOM 963 N N . ALA A 1 122 ? -2.207 2.728 8.138 1.00 86.56 122 ALA A N 1
ATOM 964 C CA . ALA A 1 122 ? -2.971 2.589 9.365 1.00 86.56 122 ALA A CA 1
ATOM 965 C C . ALA A 1 122 ? -2.871 1.151 9.883 1.00 86.56 122 ALA A C 1
ATOM 967 O O . ALA A 1 122 ? -2.835 0.207 9.096 1.00 86.56 122 ALA A O 1
ATOM 968 N N . PHE A 1 123 ? -2.794 1.002 11.200 1.00 86.12 123 PHE A N 1
ATOM 969 C CA . PHE A 1 123 ? -2.864 -0.281 11.882 1.00 86.12 123 PHE A CA 1
ATOM 970 C C . PHE A 1 123 ? -3.837 -0.158 13.047 1.00 86.12 123 PHE A C 1
ATOM 972 O O . PHE A 1 123 ? -3.611 0.626 13.969 1.00 86.12 123 PHE A O 1
ATOM 979 N N . ILE A 1 124 ? -4.936 -0.895 12.976 1.00 86.06 124 ILE A N 1
ATOM 980 C CA . ILE A 1 124 ? -6.063 -0.806 13.891 1.00 86.06 124 ILE A CA 1
ATOM 981 C C . ILE A 1 124 ? -6.191 -2.158 14.582 1.00 86.06 124 ILE A C 1
ATOM 983 O O . ILE A 1 124 ? -6.386 -3.202 13.969 1.00 86.06 124 ILE A O 1
ATOM 987 N N . THR A 1 125 ? -6.069 -2.136 15.900 1.00 82.69 125 THR A N 1
ATOM 988 C C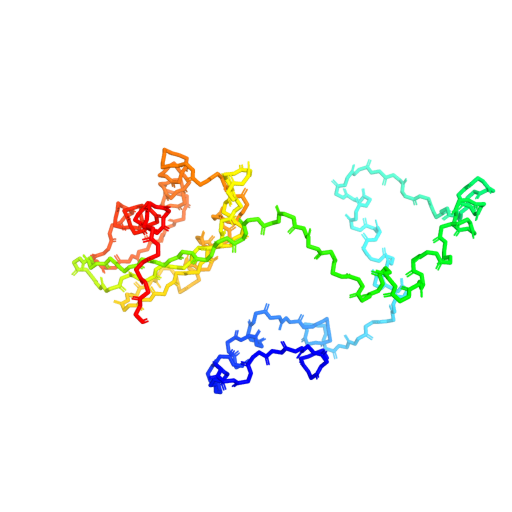A . THR A 1 125 ? -6.180 -3.316 16.760 1.00 82.69 125 THR A CA 1
ATOM 989 C C . THR A 1 125 ? -7.108 -3.006 17.915 1.00 82.69 125 THR A C 1
ATOM 991 O O . THR A 1 125 ? -7.441 -1.850 18.148 1.00 82.69 125 THR A O 1
ATOM 994 N N . GLY A 1 126 ? -7.556 -4.011 18.651 1.00 79.88 126 GLY A N 1
ATOM 995 C CA . GLY A 1 126 ? -8.452 -3.764 19.765 1.00 79.88 126 GLY A CA 1
ATOM 996 C C . GLY A 1 126 ? -9.182 -5.001 20.231 1.00 79.88 126 GLY A C 1
ATOM 997 O O . GLY A 1 126 ? -9.009 -6.083 19.674 1.00 79.88 126 GLY A O 1
ATOM 998 N N . ASP A 1 127 ? -9.987 -4.805 21.264 1.00 79.12 127 ASP A N 1
ATOM 999 C CA . ASP A 1 127 ? -10.867 -5.824 21.828 1.00 79.12 127 ASP A CA 1
ATOM 1000 C C . ASP A 1 127 ? -12.294 -5.584 21.331 1.00 79.12 127 ASP A C 1
ATOM 1002 O O . ASP A 1 127 ? -13.156 -5.116 22.067 1.00 79.12 127 ASP A O 1
ATOM 1006 N N . PHE A 1 128 ? -12.504 -5.777 20.030 1.00 79.81 128 PHE A N 1
ATOM 1007 C CA . PHE A 1 128 ? -13.805 -5.644 19.383 1.00 79.81 128 PHE A CA 1
ATOM 1008 C C . PHE A 1 128 ? -13.939 -6.701 18.283 1.00 79.81 128 PHE A C 1
ATOM 1010 O O . PHE A 1 128 ? -12.960 -7.098 17.649 1.00 79.81 128 PHE A O 1
ATOM 1017 N N . PHE A 1 129 ? -15.166 -7.153 18.037 1.00 79.38 129 PHE A N 1
ATOM 1018 C CA . PHE A 1 129 ? -15.448 -8.182 17.038 1.00 79.38 129 PHE A CA 1
ATOM 1019 C C . PHE A 1 129 ? -16.066 -7.550 15.796 1.00 79.38 129 PHE A C 1
ATOM 1021 O O . PHE A 1 129 ? -17.188 -7.046 15.845 1.00 79.38 129 PHE A O 1
ATOM 1028 N N . ALA A 1 130 ? -15.332 -7.579 14.684 1.00 81.31 130 ALA A N 1
ATOM 1029 C CA . ALA A 1 130 ? -15.811 -7.081 13.403 1.00 81.31 130 ALA A CA 1
ATOM 1030 C C . ALA A 1 130 ? -16.359 -8.213 12.535 1.00 81.31 130 ALA A C 1
ATOM 1032 O O . ALA A 1 130 ? -15.720 -9.247 12.359 1.00 81.31 130 ALA A O 1
ATOM 1033 N N . TYR A 1 131 ? -17.539 -7.985 11.965 1.00 81.38 131 TYR A N 1
ATOM 1034 C CA . TYR A 1 131 ? -18.197 -8.904 11.048 1.00 81.38 131 TYR A CA 1
ATOM 1035 C C . TYR A 1 131 ? -18.464 -8.186 9.725 1.00 81.38 131 TYR A C 1
ATOM 1037 O O . TYR A 1 131 ? -19.247 -7.232 9.717 1.00 81.38 131 TYR A O 1
ATOM 1045 N N . PRO A 1 132 ? -17.877 -8.633 8.601 1.00 83.75 132 PRO A N 1
ATOM 1046 C CA . PRO A 1 132 ? -16.901 -9.727 8.453 1.00 83.75 132 PRO A CA 1
ATOM 1047 C C . PRO A 1 132 ? -15.553 -9.484 9.160 1.00 83.75 132 PRO A C 1
ATOM 1049 O O . PRO A 1 132 ? -15.148 -8.333 9.310 1.00 83.75 132 PRO A O 1
ATOM 1052 N N . GLU A 1 133 ? -14.814 -10.546 9.508 1.00 76.75 133 GLU A N 1
ATOM 1053 C CA . GLU A 1 133 ? -13.500 -10.438 10.187 1.00 76.75 133 GLU A CA 1
ATOM 1054 C C . GLU A 1 133 ? -12.484 -9.589 9.401 1.00 76.75 133 GLU A C 1
ATOM 1056 O O . GLU A 1 133 ? -11.632 -8.917 9.979 1.00 76.75 133 GLU A O 1
ATOM 1061 N N . ARG A 1 134 ? -12.606 -9.570 8.068 1.00 83.19 134 ARG A N 1
ATOM 1062 C CA . ARG A 1 134 ? -11.734 -8.803 7.169 1.00 83.19 134 ARG A CA 1
ATOM 1063 C C . ARG A 1 134 ? -11.996 -7.290 7.188 1.00 83.19 134 ARG A C 1
ATOM 1065 O O . ARG A 1 134 ? -11.134 -6.534 6.756 1.00 83.19 134 ARG A O 1
ATOM 1072 N N . SER A 1 135 ? -13.118 -6.829 7.741 1.00 85.56 135 SER A N 1
ATOM 1073 C CA . SER A 1 135 ? -13.543 -5.420 7.650 1.00 85.56 135 SER A CA 1
ATOM 1074 C C . SER A 1 135 ? -12.488 -4.430 8.148 1.00 85.56 135 SER A C 1
ATOM 1076 O O . SER A 1 135 ? -12.351 -3.343 7.605 1.00 85.56 135 SER A O 1
ATOM 1078 N N . ILE A 1 136 ? -11.709 -4.805 9.163 1.00 86.31 136 ILE A N 1
ATOM 1079 C CA . ILE A 1 136 ? -10.651 -3.937 9.695 1.00 86.31 136 ILE A CA 1
ATOM 1080 C C . ILE A 1 136 ? -9.468 -3.845 8.739 1.00 86.31 136 ILE A C 1
ATOM 1082 O O . ILE A 1 136 ? -8.931 -2.761 8.546 1.00 86.31 136 ILE A O 1
ATOM 1086 N N . LEU A 1 137 ? -9.107 -4.951 8.088 1.00 84.00 137 LEU A N 1
ATOM 1087 C CA . LEU A 1 137 ? -8.057 -4.962 7.068 1.00 84.00 137 LEU A CA 1
ATOM 1088 C C . LEU A 1 137 ? -8.463 -4.120 5.856 1.00 84.00 137 LEU A C 1
ATOM 1090 O O . LEU A 1 137 ? -7.631 -3.420 5.282 1.00 84.00 137 LEU A O 1
ATOM 1094 N N . ASP A 1 138 ? -9.740 -4.169 5.480 1.00 88.19 138 ASP A N 1
ATOM 1095 C CA . ASP A 1 138 ? -10.257 -3.374 4.370 1.00 88.19 138 ASP A CA 1
ATOM 1096 C C . ASP A 1 138 ? -10.291 -1.878 4.741 1.00 88.19 138 ASP A C 1
ATOM 1098 O O . ASP A 1 138 ? -9.877 -1.041 3.940 1.00 88.19 138 ASP A O 1
ATOM 1102 N N . LEU A 1 139 ? -10.654 -1.533 5.984 1.00 87.81 139 LEU A N 1
ATOM 1103 C CA . LEU A 1 139 ? -10.563 -0.160 6.495 1.00 87.81 139 LEU A CA 1
ATOM 1104 C C . LEU A 1 139 ? -9.111 0.352 6.522 1.00 87.81 139 LEU A C 1
ATOM 1106 O O . LEU A 1 139 ? -8.840 1.463 6.070 1.00 87.81 139 LEU A O 1
ATOM 1110 N N . GLU A 1 140 ? -8.160 -0.455 7.003 1.00 89.50 140 GLU A N 1
ATOM 1111 C CA . GLU A 1 140 ? -6.725 -0.130 6.980 1.00 89.50 140 GLU A CA 1
ATOM 1112 C C . GLU A 1 140 ? -6.212 0.121 5.555 1.00 89.50 140 GLU A C 1
ATOM 1114 O O . GLU A 1 140 ? -5.408 1.031 5.334 1.00 89.50 140 GLU A O 1
ATOM 1119 N N . ALA A 1 141 ? -6.674 -0.676 4.587 1.00 88.06 141 ALA A N 1
ATOM 1120 C CA . ALA A 1 141 ? -6.307 -0.533 3.185 1.00 88.06 141 ALA A CA 1
ATOM 1121 C C . ALA A 1 141 ? -6.866 0.758 2.577 1.00 88.06 141 ALA A C 1
ATOM 1123 O O . ALA A 1 141 ? -6.141 1.453 1.868 1.00 88.06 141 ALA A O 1
ATOM 1124 N N . VAL A 1 142 ? -8.119 1.099 2.887 1.00 90.31 142 VAL A N 1
ATOM 1125 C CA . VAL A 1 142 ? -8.769 2.325 2.407 1.00 90.31 142 VAL A CA 1
ATOM 1126 C C . VAL A 1 142 ? -8.125 3.579 3.008 1.00 90.31 142 VAL A C 1
ATOM 1128 O O . VAL A 1 142 ? -7.980 4.572 2.307 1.00 90.31 142 VAL A O 1
ATOM 1131 N N . LEU A 1 143 ? -7.679 3.534 4.267 1.00 88.00 143 LEU A N 1
ATOM 1132 C CA . LEU A 1 143 ? -6.962 4.638 4.926 1.00 88.00 143 LEU A CA 1
ATOM 1133 C C . LEU A 1 143 ? -5.510 4.795 4.446 1.00 88.00 143 LEU A C 1
ATOM 1135 O O . LEU A 1 143 ? -4.823 5.757 4.797 1.00 88.00 143 LEU A O 1
ATOM 1139 N N . LYS A 1 144 ? -4.988 3.839 3.676 1.00 88.62 144 LYS A N 1
ATOM 1140 C CA . LYS A 1 144 ? -3.621 3.902 3.172 1.00 88.62 144 LYS A CA 1
ATOM 1141 C C . LYS A 1 144 ? -3.525 4.920 2.036 1.00 88.62 144 LYS A C 1
ATOM 1143 O O . LYS A 1 144 ? -4.236 4.839 1.044 1.00 88.62 144 LYS A O 1
ATOM 1148 N N . ASN A 1 145 ? -2.552 5.817 2.142 1.00 87.25 145 ASN A N 1
ATOM 1149 C CA . ASN A 1 145 ? -2.289 6.929 1.229 1.00 87.25 145 ASN A CA 1
ATOM 1150 C C . ASN A 1 145 ? -3.418 7.976 1.147 1.00 87.25 145 ASN A C 1
ATOM 1152 O O . ASN A 1 145 ? -3.461 8.743 0.186 1.00 87.25 145 ASN A O 1
ATOM 1156 N N . THR A 1 146 ? -4.301 8.054 2.146 1.00 88.69 146 THR A N 1
ATOM 1157 C CA . THR A 1 146 ? -5.308 9.124 2.241 1.00 88.69 146 THR A CA 1
ATOM 1158 C C . THR A 1 146 ? -4.780 10.326 3.017 1.00 88.69 146 THR A C 1
ATOM 1160 O O . THR A 1 146 ? -3.795 10.224 3.747 1.00 88.69 146 THR A O 1
ATOM 1163 N N . SER A 1 147 ? -5.444 11.477 2.888 1.00 88.56 147 SER A N 1
ATOM 1164 C CA . SER A 1 147 ? -5.108 12.668 3.680 1.00 88.56 147 SER A CA 1
ATOM 1165 C C . SER A 1 147 ? -5.240 12.395 5.185 1.00 88.56 147 SER A C 1
ATOM 1167 O O . SER A 1 147 ? -6.159 11.696 5.612 1.00 88.56 147 SER A O 1
ATOM 1169 N N . SER A 1 148 ? -4.328 12.957 5.980 1.00 85.38 148 SER A N 1
ATOM 1170 C CA . SER A 1 148 ? -4.356 12.936 7.447 1.00 85.38 148 SER A CA 1
ATOM 1171 C C . SER A 1 148 ? -5.155 14.103 8.038 1.00 85.38 148 SER A C 1
ATOM 1173 O O . SER A 1 148 ? -4.998 14.429 9.208 1.00 85.38 148 SER A O 1
ATOM 1175 N N . GLU A 1 149 ? -5.970 14.789 7.241 1.00 86.81 149 GLU A N 1
ATOM 1176 C CA . GLU A 1 149 ? -6.845 15.857 7.723 1.00 86.81 149 GLU A CA 1
ATOM 1177 C C . GLU A 1 149 ? -8.151 15.278 8.280 1.00 86.81 149 GLU A C 1
ATOM 1179 O O . GLU A 1 149 ? -8.820 14.484 7.614 1.00 86.81 149 GLU A O 1
ATOM 1184 N N . ALA A 1 150 ? -8.547 15.722 9.477 1.00 85.19 150 ALA A N 1
ATOM 1185 C CA . ALA A 1 150 ? -9.756 15.280 10.176 1.00 85.19 150 ALA A CA 1
ATOM 1186 C C . ALA A 1 150 ? -11.025 15.178 9.296 1.00 85.19 150 ALA A C 1
ATOM 1188 O O . ALA A 1 150 ? -11.651 14.113 9.314 1.00 85.19 150 ALA A O 1
ATOM 1189 N N . PRO A 1 151 ? -11.405 16.189 8.478 1.00 87.69 151 PRO A N 1
ATOM 1190 C CA . PRO A 1 151 ? -12.607 16.087 7.649 1.00 87.69 151 PRO A CA 1
ATOM 1191 C C . PRO A 1 151 ? -12.505 14.979 6.594 1.00 87.69 151 PRO A C 1
ATOM 1193 O O . PRO A 1 151 ? -13.487 14.285 6.334 1.00 87.69 151 PRO A O 1
ATOM 1196 N N . LYS A 1 152 ? -11.316 14.766 6.012 1.00 88.38 152 LYS A N 1
ATOM 1197 C CA . LYS A 1 152 ? -11.128 13.741 4.981 1.00 88.38 152 LYS A CA 1
ATOM 1198 C C . LYS A 1 152 ? -11.098 12.340 5.579 1.00 88.38 152 LYS A C 1
ATOM 1200 O O . LYS A 1 152 ? -11.664 11.421 4.998 1.00 88.38 152 LYS A O 1
ATOM 1205 N N . VAL A 1 153 ? -10.496 12.183 6.756 1.00 88.12 153 VAL A N 1
ATOM 1206 C CA . VAL A 1 153 ? -10.527 10.921 7.506 1.00 88.12 153 VAL A CA 1
ATOM 1207 C C . VAL A 1 153 ? -11.966 10.543 7.859 1.00 88.12 153 VAL A C 1
ATOM 1209 O O . VAL A 1 153 ? -12.362 9.398 7.653 1.00 88.12 153 VAL A O 1
ATOM 1212 N N . GLN A 1 154 ? -12.772 11.500 8.325 1.00 89.38 154 GLN A N 1
ATOM 1213 C CA . GLN A 1 154 ? -14.183 11.263 8.629 1.00 89.38 154 GLN A CA 1
ATOM 1214 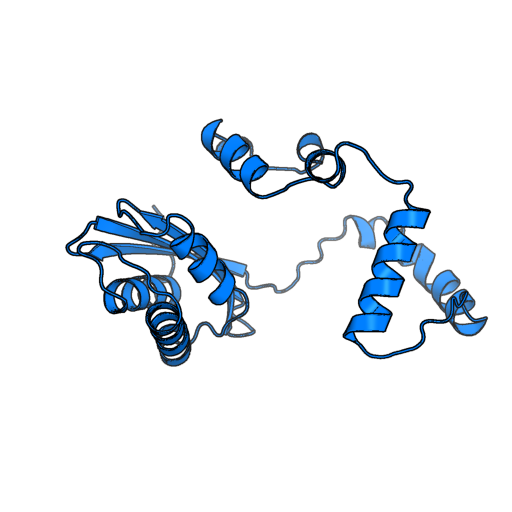C C . GLN A 1 154 ? -14.984 10.833 7.392 1.00 89.38 154 GLN A C 1
ATOM 1216 O O . GLN A 1 154 ? -15.734 9.861 7.457 1.00 89.38 154 GLN A O 1
ATOM 1221 N N . GLU A 1 155 ? -14.794 11.510 6.258 1.00 89.94 155 GLU A N 1
ATOM 1222 C CA . GLU A 1 155 ? -15.437 11.149 4.988 1.00 89.94 155 GLU A CA 1
ATOM 1223 C C . GLU A 1 155 ? -15.085 9.720 4.558 1.00 89.94 155 GLU A C 1
ATOM 1225 O O . GLU A 1 155 ? -15.971 8.940 4.208 1.00 89.94 155 GLU A O 1
ATOM 1230 N N . VAL A 1 156 ? -13.801 9.357 4.622 1.00 89.62 156 VAL A N 1
ATOM 1231 C CA . VAL A 1 156 ? -13.310 8.029 4.237 1.00 89.62 156 VAL A CA 1
ATOM 1232 C C . VAL A 1 156 ? -13.900 6.935 5.129 1.00 89.62 156 VAL A C 1
ATOM 1234 O O . VAL A 1 156 ? -14.362 5.914 4.620 1.00 89.62 156 VAL A O 1
ATOM 1237 N N . VAL A 1 157 ? -13.927 7.154 6.447 1.00 88.94 157 VAL A N 1
ATOM 1238 C CA . VAL A 1 157 ? -14.503 6.199 7.405 1.00 88.94 157 VAL A CA 1
ATOM 1239 C C . VAL A 1 157 ? -16.004 6.038 7.166 1.00 88.94 157 VAL A C 1
ATOM 1241 O O . VAL A 1 157 ? -16.470 4.912 7.019 1.00 88.94 157 VAL A O 1
ATOM 1244 N N . ASN A 1 158 ? -16.757 7.133 7.053 1.00 88.06 158 ASN A N 1
ATOM 1245 C CA . ASN A 1 158 ? -18.200 7.067 6.805 1.00 88.06 158 ASN A CA 1
ATOM 1246 C C . ASN A 1 158 ? -18.510 6.341 5.491 1.00 88.06 158 ASN A C 1
ATOM 1248 O O . ASN A 1 158 ? -19.280 5.386 5.479 1.00 88.06 158 ASN A O 1
ATOM 1252 N N . THR A 1 159 ? -17.811 6.704 4.411 1.00 88.75 159 THR A N 1
ATOM 1253 C CA . THR A 1 159 ? -17.964 6.051 3.103 1.00 88.75 159 THR A CA 1
ATOM 1254 C C . THR A 1 159 ? -17.669 4.553 3.184 1.00 88.75 159 THR A C 1
ATOM 1256 O O . THR A 1 159 ? -18.359 3.746 2.557 1.00 88.75 159 THR A O 1
ATOM 1259 N N . PHE A 1 160 ? -16.664 4.152 3.969 1.00 88.62 160 PHE A N 1
ATOM 1260 C CA . PHE A 1 160 ? -16.335 2.747 4.172 1.00 88.62 160 PHE A CA 1
ATOM 1261 C C . PHE A 1 160 ? -17.478 1.982 4.852 1.00 88.62 160 PHE A C 1
ATOM 1263 O O . PHE A 1 160 ? -17.878 0.940 4.333 1.00 88.62 160 PHE A O 1
ATOM 1270 N N . PHE A 1 161 ? -18.019 2.504 5.957 1.00 86.12 161 PHE A N 1
ATOM 1271 C CA . PHE A 1 161 ? -19.126 1.881 6.696 1.00 86.12 161 PHE A CA 1
ATOM 1272 C C . PHE A 1 161 ? -20.464 1.911 5.938 1.00 86.12 161 PHE A C 1
ATOM 1274 O O . PHE A 1 161 ? -21.287 1.020 6.140 1.00 86.12 161 PHE A O 1
ATOM 1281 N N . ASP A 1 162 ? -20.674 2.882 5.047 1.00 84.81 162 ASP A N 1
ATOM 1282 C CA . ASP A 1 162 ? -21.861 2.940 4.186 1.00 84.81 162 ASP A CA 1
ATOM 1283 C C . ASP A 1 162 ? -21.775 1.934 3.027 1.00 84.81 162 ASP A C 1
ATOM 1285 O O . ASP A 1 162 ? -22.755 1.272 2.678 1.00 84.81 162 ASP A O 1
ATOM 1289 N N . THR A 1 163 ? -20.586 1.794 2.433 1.00 83.06 163 THR A N 1
ATOM 1290 C CA . THR A 1 163 ? -20.355 0.913 1.275 1.00 83.06 163 THR A CA 1
ATOM 1291 C C . THR A 1 163 ? -20.231 -0.553 1.691 1.00 83.06 163 THR A C 1
ATOM 1293 O O . THR A 1 163 ? -20.704 -1.454 0.995 1.00 83.06 163 THR A O 1
ATOM 1296 N N . HIS A 1 164 ? -19.605 -0.812 2.839 1.00 78.06 164 HIS A N 1
ATOM 1297 C CA . HIS A 1 164 ? -19.386 -2.154 3.363 1.00 78.06 164 HIS A CA 1
ATOM 1298 C C . HIS A 1 164 ? -20.375 -2.414 4.497 1.00 78.06 164 HIS A C 1
ATOM 1300 O O . HIS A 1 164 ? -20.438 -1.656 5.455 1.00 78.06 164 HIS A O 1
ATOM 1306 N N . LYS A 1 165 ? -21.123 -3.525 4.439 1.00 76.06 165 LYS A N 1
ATOM 1307 C CA . LYS A 1 165 ? -22.049 -3.948 5.510 1.00 76.06 165 LYS A CA 1
ATOM 1308 C C . LYS A 1 165 ? -21.292 -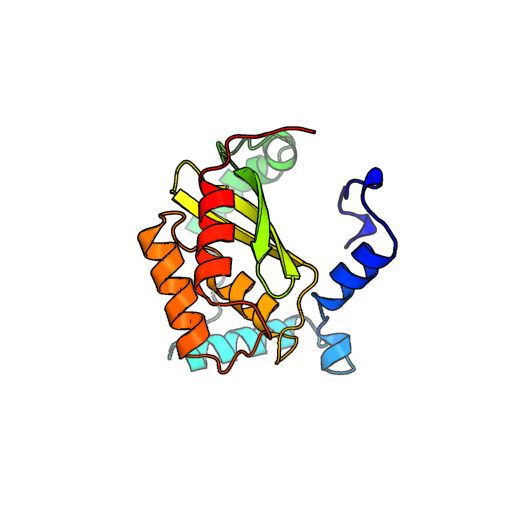4.471 6.740 1.00 76.06 165 LYS A C 1
ATOM 1310 O O . LYS A 1 165 ? -21.439 -5.632 7.118 1.00 76.06 165 LYS A O 1
ATOM 1315 N N . VAL A 1 166 ? -20.467 -3.622 7.340 1.00 82.06 166 VAL A N 1
ATOM 1316 C CA . VAL A 1 166 ? -19.648 -3.927 8.508 1.00 82.06 166 VAL A CA 1
ATOM 1317 C C . VAL A 1 166 ? -20.504 -3.800 9.758 1.00 82.06 166 VAL A C 1
ATOM 1319 O O . VAL A 1 166 ? -21.166 -2.789 9.985 1.00 82.06 166 VAL A O 1
ATOM 1322 N N . ARG A 1 167 ? -20.495 -4.837 10.591 1.00 78.56 167 ARG A N 1
ATOM 1323 C CA . ARG A 1 167 ? -21.131 -4.828 11.908 1.00 78.56 167 ARG A CA 1
ATOM 1324 C C . ARG A 1 167 ? -20.076 -5.031 12.976 1.00 78.56 167 ARG A C 1
ATOM 1326 O O . ARG A 1 167 ? -19.420 -6.068 13.009 1.00 78.56 167 ARG A O 1
ATOM 1333 N N . ILE A 1 168 ? -19.958 -4.053 13.866 1.00 81.38 168 ILE A N 1
ATOM 1334 C CA . ILE A 1 168 ? -19.099 -4.123 15.047 1.00 81.38 168 ILE A CA 1
ATOM 1335 C C . ILE A 1 168 ? -20.002 -3.845 16.251 1.00 81.38 168 ILE A C 1
ATOM 1337 O O . ILE A 1 168 ? -20.411 -2.701 16.458 1.00 81.38 168 ILE A O 1
ATOM 1341 N N . PRO A 1 169 ? -20.419 -4.875 17.007 1.00 76.62 169 PRO A N 1
ATOM 1342 C CA . PRO A 1 169 ? -21.302 -4.684 18.150 1.0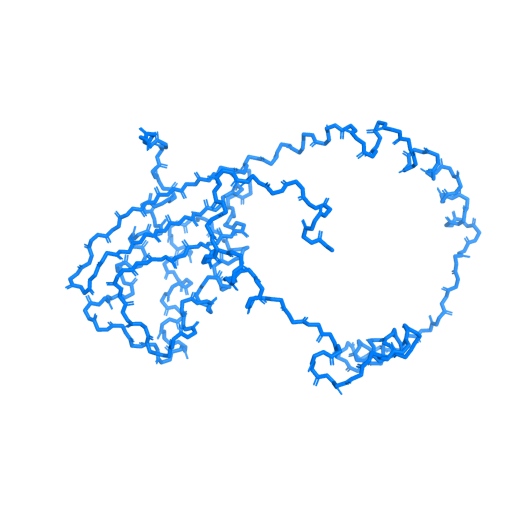0 76.62 169 PRO A CA 1
ATOM 1343 C C . PRO A 1 169 ? -20.696 -3.706 19.164 1.00 76.62 169 PRO A C 1
ATOM 1345 O O . PRO A 1 169 ? -19.582 -3.903 19.637 1.00 76.62 169 PRO A O 1
ATOM 1348 N N . GLY A 1 170 ? -21.443 -2.652 19.495 1.00 72.81 170 GLY A N 1
ATOM 1349 C CA . GLY A 1 170 ? -21.047 -1.663 20.501 1.00 72.81 170 GLY A CA 1
ATOM 1350 C C . GLY A 1 170 ? -20.028 -0.613 20.042 1.00 72.81 170 GLY A C 1
ATOM 1351 O O . GLY A 1 170 ? -19.659 0.227 20.861 1.00 72.81 170 GLY A O 1
ATOM 1352 N N . VAL A 1 171 ? -19.610 -0.620 18.772 1.00 80.19 171 VAL A N 1
ATOM 1353 C CA . VAL A 1 171 ? -18.688 0.378 18.208 1.00 80.19 171 VAL A CA 1
ATOM 1354 C C . VAL A 1 171 ? -19.338 1.068 17.016 1.00 80.19 171 VAL A C 1
ATOM 1356 O O . VAL A 1 171 ? -19.821 0.410 16.092 1.00 80.19 171 VAL A O 1
ATOM 1359 N N . LYS A 1 172 ? -19.357 2.398 17.034 1.00 84.38 172 LYS A N 1
ATOM 1360 C CA . LYS A 1 172 ? -19.881 3.228 15.948 1.00 84.38 172 LYS A CA 1
ATOM 1361 C C . LYS A 1 172 ? -18.759 3.689 15.009 1.00 84.38 172 LYS A C 1
ATOM 1363 O O . LYS A 1 172 ? -17.607 3.768 15.433 1.00 84.38 172 LYS A O 1
ATOM 1368 N N . PRO A 1 173 ? -19.075 4.067 13.756 1.00 83.75 173 PRO A N 1
ATOM 1369 C CA . PRO A 1 173 ? -18.102 4.693 12.852 1.00 83.75 173 PRO A CA 1
ATOM 1370 C C . PRO A 1 173 ? -17.437 5.929 13.476 1.00 83.75 173 PRO A C 1
ATOM 1372 O O . PRO A 1 173 ? -16.234 6.133 13.335 1.00 83.75 173 PRO A O 1
ATOM 1375 N N . GLU A 1 174 ? -18.214 6.692 14.249 1.00 85.75 174 GLU A N 1
ATOM 1376 C CA . GLU A 1 174 ? -17.771 7.861 15.014 1.00 85.75 174 GLU A CA 1
ATOM 1377 C C . GLU A 1 174 ? -16.619 7.529 15.973 1.00 85.75 174 GLU A C 1
ATOM 1379 O O . GLU A 1 174 ? -15.668 8.303 16.064 1.00 85.75 174 GLU A O 1
ATOM 1384 N N . ASP A 1 175 ? -16.652 6.364 16.629 1.00 86.38 175 ASP A N 1
ATOM 1385 C CA . ASP A 1 175 ? -15.600 5.932 17.555 1.00 86.38 175 ASP A CA 1
ATOM 1386 C C . ASP A 1 175 ? -14.272 5.696 16.814 1.00 86.38 175 ASP A C 1
ATOM 1388 O O . ASP A 1 175 ? -13.204 6.055 17.311 1.00 86.38 175 ASP A O 1
ATOM 1392 N N . PHE A 1 176 ? -14.324 5.145 15.592 1.00 86.06 176 PHE A N 1
ATOM 1393 C CA . PHE A 1 176 ? -13.137 4.972 14.747 1.00 86.06 176 PHE A CA 1
ATOM 1394 C C . PHE A 1 176 ? -12.599 6.305 14.241 1.00 86.06 176 PHE A C 1
ATOM 1396 O O . PHE A 1 176 ? -11.387 6.515 14.258 1.00 86.06 176 PHE A O 1
ATOM 1403 N N . THR A 1 177 ? -13.479 7.213 13.815 1.00 88.19 177 THR A N 1
ATOM 1404 C CA . THR A 1 177 ? -13.075 8.563 13.411 1.00 88.19 177 THR A CA 1
ATOM 1405 C C . THR A 1 177 ? -12.371 9.279 14.560 1.00 88.19 177 THR A C 1
ATOM 1407 O O . THR A 1 177 ? -11.290 9.822 14.354 1.00 88.19 177 THR A O 1
ATOM 1410 N N . GLN A 1 178 ? -12.926 9.223 15.773 1.00 86.88 178 GLN A N 1
ATOM 1411 C CA . GLN A 1 178 ? -12.308 9.823 16.957 1.00 86.88 178 GLN A CA 1
ATOM 1412 C C . GLN A 1 178 ? -10.968 9.166 17.296 1.00 86.88 178 GLN A C 1
ATOM 1414 O O . GLN A 1 178 ? -9.987 9.865 17.521 1.00 86.88 178 GLN A O 1
ATOM 1419 N N . ALA A 1 179 ? -10.874 7.834 17.252 1.00 86.94 179 ALA A N 1
ATOM 1420 C CA . ALA A 1 179 ? -9.612 7.134 17.491 1.00 86.94 179 ALA A CA 1
ATOM 1421 C C . ALA A 1 179 ? -8.518 7.512 16.471 1.00 86.94 179 ALA A C 1
ATOM 1423 O O . ALA A 1 179 ? -7.350 7.652 16.835 1.00 86.94 179 ALA A O 1
ATOM 1424 N N . LEU A 1 180 ? -8.888 7.695 15.198 1.00 87.19 180 LEU A N 1
ATOM 1425 C CA . LEU A 1 180 ? -7.977 8.111 14.130 1.00 87.19 180 LEU A CA 1
ATOM 1426 C C . LEU A 1 180 ? -7.550 9.574 14.274 1.00 87.19 180 LEU A C 1
ATOM 1428 O O . LEU A 1 180 ? -6.367 9.863 14.129 1.00 87.19 180 LEU A O 1
ATOM 1432 N N . ILE A 1 181 ? -8.484 10.480 14.578 1.00 87.81 181 ILE A N 1
ATOM 1433 C CA . ILE A 1 181 ? -8.182 11.899 14.813 1.00 87.81 181 ILE A CA 1
ATOM 1434 C C . ILE A 1 181 ? -7.277 12.044 16.033 1.00 87.81 181 ILE A C 1
ATOM 1436 O O . ILE A 1 181 ? -6.239 12.691 15.927 1.00 87.81 181 ILE A O 1
ATOM 1440 N N . ASN A 1 182 ? -7.587 11.353 17.135 1.00 86.31 182 ASN A N 1
ATOM 1441 C CA . ASN A 1 182 ? -6.724 11.320 18.312 1.00 86.31 182 ASN A CA 1
ATOM 1442 C C . ASN A 1 182 ? -5.322 10.839 17.934 1.00 86.31 182 ASN A C 1
ATOM 1444 O O . ASN A 1 182 ? -4.351 11.503 18.262 1.00 86.31 182 ASN A O 1
ATOM 1448 N N . ALA A 1 183 ? -5.193 9.763 17.151 1.00 85.31 183 ALA A N 1
ATOM 1449 C CA . ALA A 1 183 ? -3.884 9.301 16.689 1.00 85.31 183 ALA A CA 1
ATOM 1450 C C . ALA A 1 183 ? -3.155 10.318 15.796 1.00 85.31 183 ALA A C 1
ATOM 1452 O O . ALA A 1 183 ? -1.935 10.283 15.728 1.00 85.31 183 ALA A O 1
ATOM 1453 N N . ILE A 1 184 ? -3.850 11.207 15.088 1.00 85.25 184 ILE A N 1
ATOM 1454 C CA . ILE A 1 184 ? -3.222 12.241 14.253 1.00 85.25 184 ILE A CA 1
ATOM 1455 C C . ILE A 1 184 ? -2.793 13.443 15.100 1.00 85.25 184 ILE A C 1
ATOM 1457 O O . ILE A 1 184 ? -1.718 14.001 14.871 1.00 85.25 184 ILE A O 1
ATOM 1461 N N . GLU A 1 185 ? -3.606 13.831 16.079 1.00 82.06 185 GLU A N 1
ATOM 1462 C CA . GLU A 1 185 ? -3.383 14.995 16.941 1.00 82.06 185 GLU A CA 1
ATOM 1463 C C . GLU A 1 185 ? -2.449 14.700 18.118 1.00 82.06 185 GLU A C 1
ATOM 1465 O O . GLU A 1 185 ? -1.749 15.598 18.582 1.00 82.06 185 GLU A O 1
ATOM 1470 N N . GLU A 1 186 ? -2.373 13.448 18.575 1.00 71.44 186 GLU A N 1
ATOM 1471 C CA . GLU A 1 186 ? -1.571 13.064 19.731 1.00 71.44 186 GLU A CA 1
ATOM 1472 C C . GLU A 1 186 ? -0.083 13.298 19.433 1.00 71.44 186 GLU A C 1
ATOM 1474 O O . GLU A 1 186 ? 0.522 12.736 18.515 1.00 71.44 186 GLU A O 1
ATOM 1479 N N . THR A 1 187 ? 0.493 14.239 20.175 1.00 52.16 187 THR A N 1
ATOM 1480 C CA . THR A 1 187 ? 1.915 14.585 20.139 1.00 52.16 187 THR A CA 1
ATOM 1481 C C . THR A 1 187 ? 2.602 13.675 21.149 1.00 52.16 187 THR A C 1
ATOM 1483 O O . THR A 1 187 ? 2.386 13.862 22.339 1.00 52.16 187 THR A O 1
ATOM 1486 N N . ASN A 1 188 ? 3.337 12.659 20.676 1.00 45.91 188 ASN A N 1
ATOM 1487 C CA . ASN A 1 188 ? 4.144 11.695 21.446 1.00 45.91 188 ASN A CA 1
ATOM 1488 C C . ASN A 1 188 ? 4.012 11.777 22.981 1.00 45.91 188 ASN A C 1
ATOM 1490 O O . ASN A 1 188 ? 4.826 12.424 23.637 1.00 45.91 188 ASN A O 1
ATOM 1494 N N . ASN A 1 189 ? 3.047 11.061 23.564 1.00 35.56 189 ASN A N 1
ATOM 1495 C CA . ASN A 1 189 ? 3.194 10.612 24.946 1.00 35.56 189 ASN A CA 1
ATOM 1496 C C . ASN A 1 189 ? 3.955 9.286 24.918 1.00 35.56 189 ASN A C 1
ATOM 1498 O O . ASN A 1 189 ? 3.396 8.208 24.711 1.00 35.56 189 ASN A O 1
ATOM 1502 N N . GLU A 1 190 ? 5.274 9.397 25.049 1.00 33.47 190 GLU A N 1
ATOM 1503 C CA . GLU A 1 190 ? 6.138 8.271 25.371 1.00 33.47 190 GLU A CA 1
ATOM 1504 C C . GLU A 1 190 ? 5.761 7.714 26.753 1.00 33.47 190 GLU A C 1
ATOM 1506 O O . GLU A 1 190 ? 5.723 8.446 27.743 1.00 33.47 190 GLU A O 1
ATOM 1511 N N . CYS A 1 191 ? 5.512 6.407 26.813 1.00 29.78 191 CYS A N 1
ATOM 1512 C CA . CYS A 1 191 ? 5.726 5.556 27.982 1.00 29.78 191 CYS A CA 1
ATOM 1513 C C . CYS A 1 191 ? 6.344 4.241 27.492 1.00 29.78 191 CYS A C 1
ATOM 1515 O O . CYS A 1 191 ? 5.844 3.690 26.478 1.00 29.78 191 CYS A O 1
#

Sequence (191 aa):
MIASLKLPIKKLEDKQIKSFKNRVIDLKEVLGYLPPMQEIKKAMAEGFADVLEVDLVPGGLTAAEQAMLEEELPQFQSPEWIYGLRTPQQDNELKRAEYKSTGGLIKVSLRLDQTRKVIKSAFITGDFFAYPERSILDLEAVLKNTSSEAPKVQEVVNTFFDTHKVRIPGVKPEDFTQALINAIEETNNEC

Foldseek 3Di:
DVVPDPDPPVPDDVVVVVVVVVVDDDPCNVVVHDDDPVVVVVVVQVVCCVVVVHDDDDDDDDPVRVVVCVVCVCVCPDCCNVVNPPPPVQPQDWFWFWFDFQAWIKIKIFGARPVVQATQWIDIDIDWCKVVNCLRVVLRVQSHGWGLDLVRLLVSLVCSVVVDVMDIPRDDSVRVSVRSNCRSPDDDPDD